Protein AF-A0A966TKX6-F1 (afdb_monomer_lite)

Radius of gyration: 30.78 Å; chains: 1; bounding box: 69×53×83 Å

Foldseek 3Di:
DDDPDPCVPVDPPPDDDDPPADDPVVVVVVCPPDDDDDQADADPVPDLFDDAPVVVVPPDDDDPDFKDKDKDWPDFPWDKWFFCFKWAKDAQDKTKGWTAQVQAPDQQQHGQDWFQWWWAWPQPRFIWGWHDFPDRPRSTTMTIIGTPGRRDISPHPPDSIPGRPIMIITPGNPDADPPRDDIDDRDIDMDMDMKGDADDDFDHDDDPVNQQDEDRHDYHAPDDDDDCCPDGPGHPVNVSRVSVSVSVRSVVVNCLQAQKDFDPDPVPDDPRGGITGHDVVVCVVPNDDDDDDQLPCAPVSVVVVVVVCVSRPHDPDDDDDDDPSVVVSVVCRVVVVVVPDDDDPPPPPDDPVPPPDPDDDDDD

Structure (mmCIF, N/CA/C/O backbone):
data_AF-A0A966TKX6-F1
#
_entry.id   AF-A0A966TKX6-F1
#
loop_
_atom_site.group_PDB
_atom_site.id
_atom_site.type_symbol
_atom_site.label_atom_id
_atom_site.label_alt_id
_atom_site.label_comp_id
_atom_site.label_asym_id
_atom_site.label_entity_id
_atom_site.label_seq_id
_atom_site.pdbx_PDB_ins_code
_atom_site.Cartn_x
_atom_site.Cartn_y
_atom_site.Cartn_z
_atom_site.occupancy
_atom_site.B_iso_or_equiv
_atom_site.auth_seq_id
_atom_site.auth_comp_id
_atom_site.auth_asym_id
_atom_site.auth_atom_id
_atom_site.pdbx_PDB_model_num
ATOM 1 N N . MET A 1 1 ? 8.192 -24.887 -3.258 1.00 37.16 1 MET A N 1
ATOM 2 C CA . MET A 1 1 ? 9.233 -23.943 -3.720 1.00 37.16 1 MET A CA 1
ATOM 3 C C . MET A 1 1 ? 9.097 -23.870 -5.230 1.00 37.16 1 MET A C 1
ATOM 5 O O . MET A 1 1 ? 9.350 -24.878 -5.877 1.00 37.16 1 MET A O 1
ATOM 9 N N . ALA A 1 2 ? 8.579 -22.770 -5.778 1.00 42.91 2 ALA A N 1
ATOM 10 C CA . ALA A 1 2 ? 8.487 -22.616 -7.227 1.00 42.91 2 ALA A CA 1
ATOM 11 C C . ALA A 1 2 ? 9.912 -22.582 -7.795 1.00 42.91 2 ALA A C 1
ATOM 13 O O . ALA A 1 2 ? 10.735 -21.780 -7.351 1.00 42.91 2 ALA A O 1
ATOM 14 N N . LEU A 1 3 ? 10.226 -23.495 -8.715 1.00 45.34 3 LEU A N 1
ATOM 15 C CA . LEU A 1 3 ? 11.457 -23.420 -9.493 1.00 45.34 3 LEU A CA 1
ATOM 16 C C . LEU A 1 3 ? 11.355 -22.142 -10.331 1.00 45.34 3 LEU A C 1
ATOM 18 O O . LEU A 1 3 ? 10.481 -22.042 -11.189 1.00 45.34 3 LEU A O 1
ATOM 22 N N . GLY A 1 4 ? 12.192 -21.147 -10.030 1.00 49.72 4 GLY A N 1
ATOM 23 C CA . GLY A 1 4 ? 12.285 -19.931 -10.834 1.00 49.72 4 GLY A CA 1
ATOM 24 C C . GLY A 1 4 ? 12.558 -20.263 -12.304 1.00 49.72 4 GLY A C 1
ATOM 25 O O . GLY A 1 4 ? 13.031 -21.357 -12.622 1.00 49.72 4 GLY A O 1
ATOM 26 N N . ILE A 1 5 ? 12.254 -19.323 -13.203 1.00 60.38 5 ILE A N 1
ATOM 27 C CA . ILE A 1 5 ? 12.472 -19.504 -14.645 1.00 60.38 5 ILE A CA 1
ATOM 28 C C . ILE A 1 5 ? 13.925 -19.968 -14.872 1.00 60.38 5 ILE A C 1
ATOM 30 O O . ILE A 1 5 ? 14.846 -19.279 -14.421 1.00 60.38 5 ILE A O 1
ATOM 34 N N . PRO A 1 6 ? 14.158 -21.112 -15.549 1.00 66.69 6 PRO A N 1
ATOM 35 C CA . PRO A 1 6 ? 15.503 -21.601 -15.820 1.00 66.69 6 PRO A CA 1
ATOM 36 C C . PRO A 1 6 ? 16.287 -20.558 -16.620 1.00 66.69 6 PRO A C 1
ATOM 38 O O . PRO A 1 6 ? 16.005 -20.310 -17.793 1.00 66.69 6 PRO A O 1
ATOM 41 N N . THR A 1 7 ? 17.284 -19.941 -15.989 1.00 68.50 7 THR A N 1
ATOM 42 C CA . THR A 1 7 ? 18.065 -18.850 -16.592 1.00 68.50 7 THR A CA 1
ATOM 43 C C . THR A 1 7 ? 18.888 -19.313 -17.792 1.00 68.50 7 THR A C 1
ATOM 45 O O . THR A 1 7 ? 19.198 -18.507 -18.661 1.00 68.50 7 THR A O 1
ATOM 48 N N . SER A 1 8 ? 19.163 -20.618 -17.904 1.00 71.94 8 SER A N 1
ATOM 49 C CA . SER A 1 8 ? 19.833 -21.235 -19.055 1.00 71.94 8 SER A CA 1
ATOM 50 C C . SER A 1 8 ? 19.070 -21.084 -20.375 1.00 71.94 8 SER A C 1
ATOM 52 O O . SER A 1 8 ? 19.674 -21.198 -21.437 1.00 71.94 8 SER A O 1
ATOM 54 N N . ASN A 1 9 ? 17.754 -20.845 -20.321 1.00 65.62 9 ASN A N 1
ATOM 55 C CA . ASN A 1 9 ? 16.908 -20.661 -21.504 1.00 65.62 9 ASN A CA 1
ATOM 56 C C . ASN A 1 9 ? 16.720 -19.180 -21.875 1.00 65.62 9 ASN A C 1
ATOM 58 O O . ASN A 1 9 ? 16.117 -18.878 -22.908 1.00 65.62 9 ASN A O 1
ATOM 62 N N . ILE A 1 10 ? 17.230 -18.256 -21.055 1.00 72.56 10 ILE A N 1
ATOM 63 C CA . ILE A 1 10 ? 17.223 -16.820 -21.335 1.00 72.56 10 ILE A CA 1
ATOM 64 C C . ILE A 1 10 ? 18.477 -16.519 -22.159 1.00 72.56 10 ILE A C 1
ATOM 66 O O . ILE A 1 10 ? 19.597 -16.621 -21.664 1.00 72.56 10 ILE A O 1
ATOM 70 N N . LEU A 1 11 ? 18.298 -16.176 -23.435 1.00 71.12 11 LEU A N 1
ATOM 71 C CA . LEU A 1 11 ? 19.414 -15.872 -24.331 1.00 71.12 11 LEU A CA 1
ATOM 72 C C . LEU A 1 11 ? 20.137 -14.599 -23.851 1.00 71.12 11 LEU A C 1
ATOM 74 O O . LEU A 1 11 ? 19.536 -13.527 -23.818 1.00 71.12 11 LEU A O 1
ATOM 78 N N . GLN A 1 12 ? 21.419 -14.708 -23.492 1.00 71.62 12 GLN A N 1
ATOM 79 C CA . GLN A 1 12 ? 22.252 -13.582 -23.055 1.00 71.62 12 GLN A CA 1
ATOM 80 C C . GLN A 1 12 ? 23.614 -13.589 -23.783 1.00 71.62 12 GLN A C 1
ATOM 82 O O . GLN A 1 12 ? 24.201 -14.664 -23.924 1.00 71.62 12 GLN A O 1
ATOM 87 N N . PRO A 1 13 ? 24.151 -12.427 -24.214 1.00 68.94 13 PRO A N 1
ATOM 88 C CA . PRO A 1 13 ? 23.534 -11.099 -24.169 1.00 68.94 13 PRO A CA 1
ATOM 89 C C . PRO A 1 13 ? 22.564 -10.867 -25.343 1.00 68.94 13 PRO A C 1
ATOM 91 O O . PRO A 1 13 ? 22.871 -11.196 -26.486 1.00 68.94 13 PRO A O 1
ATOM 94 N N . GLY A 1 14 ? 21.404 -10.258 -25.073 1.00 67.81 14 GLY A N 1
ATOM 95 C CA . GLY A 1 14 ? 20.486 -9.777 -26.119 1.00 67.81 14 GLY A CA 1
ATOM 96 C C . GLY A 1 14 ? 20.899 -8.425 -26.722 1.00 67.81 14 GLY A C 1
ATOM 97 O O . GLY A 1 14 ? 20.574 -8.126 -27.869 1.00 67.81 14 GLY A O 1
ATOM 98 N N . ASN A 1 15 ? 21.666 -7.623 -25.974 1.00 74.25 15 ASN A N 1
ATOM 99 C CA . ASN A 1 15 ? 22.150 -6.297 -26.362 1.00 74.25 15 ASN A CA 1
ATOM 100 C C . ASN A 1 15 ? 23.574 -6.081 -25.830 1.00 74.25 15 ASN A C 1
ATOM 102 O O . ASN A 1 15 ? 23.961 -6.674 -24.823 1.00 74.25 15 ASN A O 1
ATOM 106 N N . ILE A 1 16 ? 24.345 -5.213 -26.488 1.00 76.44 16 ILE A N 1
ATOM 107 C CA . ILE A 1 16 ? 25.706 -4.840 -26.076 1.00 76.44 16 ILE A CA 1
ATOM 108 C C . ILE A 1 16 ? 25.848 -3.316 -26.014 1.00 76.44 16 ILE A C 1
ATOM 110 O O . ILE A 1 16 ? 25.241 -2.607 -26.814 1.00 76.44 16 ILE A O 1
ATOM 114 N N . SER A 1 17 ? 26.664 -2.823 -25.079 1.00 77.75 17 SER A N 1
ATOM 115 C CA . SER A 1 17 ? 27.031 -1.405 -24.956 1.00 77.75 17 SER A CA 1
ATOM 116 C C . SER A 1 17 ? 28.466 -1.199 -25.443 1.00 77.75 17 SER A C 1
ATOM 118 O O . SER A 1 17 ? 29.359 -1.954 -25.057 1.00 77.75 17 SER A O 1
ATOM 120 N N . ILE A 1 18 ? 28.691 -0.205 -26.309 1.00 78.06 18 ILE A N 1
ATOM 121 C CA . ILE A 1 18 ? 30.004 0.086 -26.904 1.00 78.06 18 ILE A CA 1
ATOM 122 C C . ILE A 1 18 ? 30.327 1.568 -26.724 1.00 78.06 18 ILE A C 1
ATOM 124 O O . ILE A 1 18 ? 29.630 2.447 -27.234 1.00 78.06 18 ILE A O 1
ATOM 128 N N . ALA A 1 19 ? 31.423 1.844 -26.017 1.00 74.69 19 ALA A N 1
ATOM 129 C CA . ALA A 1 19 ? 31.937 3.196 -25.849 1.00 74.69 19 ALA A CA 1
ATOM 130 C C . ALA A 1 19 ? 32.380 3.778 -27.203 1.00 74.69 19 ALA A C 1
ATOM 132 O O . ALA A 1 19 ? 33.175 3.166 -27.914 1.00 74.69 19 ALA A O 1
ATOM 133 N N . GLY A 1 20 ? 31.872 4.964 -27.551 1.00 72.19 20 GLY A N 1
ATOM 134 C CA . GLY A 1 20 ? 32.154 5.622 -28.834 1.00 72.19 20 GLY A CA 1
ATOM 135 C C . GLY A 1 20 ? 31.220 5.229 -29.987 1.00 72.19 20 GLY A C 1
ATOM 136 O O . GLY A 1 20 ? 31.418 5.708 -31.100 1.00 72.19 20 GLY A O 1
ATOM 137 N N . GLY A 1 21 ? 30.189 4.417 -29.724 1.00 71.25 21 GLY A N 1
ATOM 138 C CA . GLY A 1 21 ? 29.187 4.024 -30.718 1.00 71.25 21 GLY A CA 1
ATOM 139 C C . GLY A 1 21 ? 29.585 2.801 -31.546 1.00 71.25 21 GLY A C 1
ATOM 140 O O . GLY A 1 21 ? 30.638 2.191 -31.355 1.00 71.25 21 GLY A O 1
ATOM 141 N N . VAL A 1 22 ? 28.708 2.403 -32.469 1.00 74.12 22 VAL A N 1
ATOM 142 C CA . VAL A 1 22 ? 28.928 1.207 -33.295 1.00 74.12 22 VAL A CA 1
ATOM 143 C C . VAL A 1 22 ? 30.065 1.425 -34.303 1.00 74.12 22 VAL A C 1
ATOM 145 O O . VAL A 1 22 ? 30.072 2.395 -35.067 1.00 74.12 22 VAL A O 1
ATOM 148 N N . THR A 1 23 ? 31.015 0.485 -34.340 1.00 75.75 23 THR A N 1
ATOM 149 C CA . THR A 1 23 ? 32.167 0.512 -35.252 1.00 75.75 23 THR A CA 1
ATOM 150 C C . THR A 1 23 ? 31.935 -0.351 -36.492 1.00 75.75 23 THR A C 1
ATOM 152 O O . THR A 1 23 ? 31.200 -1.340 -36.458 1.00 75.75 23 THR A O 1
ATOM 155 N N . ARG A 1 24 ? 32.632 -0.031 -37.592 1.00 67.00 24 ARG A N 1
ATOM 156 C CA . ARG A 1 24 ? 32.634 -0.852 -38.819 1.00 67.00 24 ARG A CA 1
ATOM 157 C C . ARG A 1 24 ? 33.013 -2.312 -38.549 1.00 67.00 24 ARG A C 1
ATOM 159 O O . ARG A 1 24 ? 32.455 -3.201 -39.177 1.00 67.00 24 ARG A O 1
ATOM 166 N N . GLN A 1 25 ? 33.953 -2.553 -37.632 1.00 72.06 25 GLN A N 1
ATOM 167 C CA . GLN A 1 25 ? 34.397 -3.902 -37.275 1.00 72.06 25 GLN A CA 1
ATOM 168 C C . GLN A 1 25 ? 33.226 -4.738 -36.756 1.00 72.06 25 GLN A C 1
ATOM 170 O O . GLN A 1 25 ? 33.048 -5.846 -37.226 1.00 72.06 25 GLN A O 1
ATOM 175 N N . LEU A 1 26 ? 32.375 -4.189 -35.883 1.00 72.44 26 LEU A N 1
ATOM 176 C CA . LEU A 1 26 ? 31.197 -4.899 -35.384 1.00 72.44 26 LEU A CA 1
ATOM 177 C C . LEU A 1 26 ? 30.167 -5.166 -36.489 1.00 72.44 26 LEU A C 1
ATOM 179 O O . LEU A 1 26 ? 29.648 -6.273 -36.587 1.00 72.44 26 LEU A O 1
ATOM 183 N N . VAL A 1 27 ? 29.863 -4.160 -37.318 1.00 65.69 27 VAL A N 1
ATOM 184 C CA . VAL A 1 27 ? 28.924 -4.320 -38.447 1.00 65.69 27 VAL A CA 1
ATOM 185 C C . VAL A 1 27 ? 29.429 -5.394 -39.409 1.00 65.69 27 VAL A C 1
ATOM 187 O O . VAL A 1 27 ? 28.646 -6.208 -39.895 1.00 65.69 27 VAL A O 1
ATOM 190 N N . SER A 1 28 ? 30.745 -5.421 -39.627 1.00 63.22 28 SER A N 1
ATOM 191 C CA . SER A 1 28 ? 31.420 -6.463 -40.382 1.00 63.22 28 SER A CA 1
ATOM 192 C C .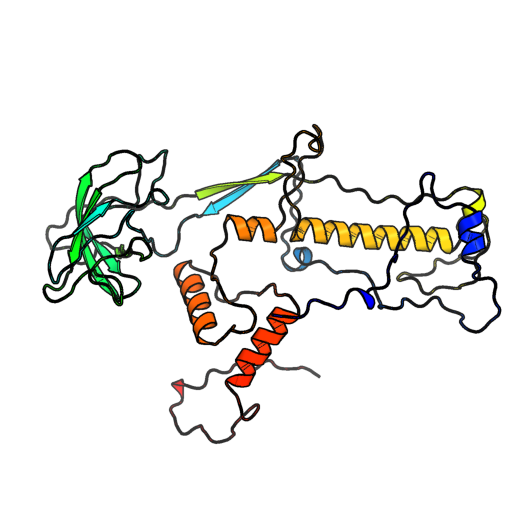 SER A 1 28 ? 31.342 -7.800 -39.656 1.00 63.22 28 SER A C 1
ATOM 194 O O . SER A 1 28 ? 30.826 -8.710 -40.258 1.00 63.22 28 SER A O 1
ATOM 196 N N . ASP A 1 29 ? 31.764 -7.955 -38.400 1.00 66.06 29 ASP A N 1
ATOM 197 C CA . ASP A 1 29 ? 31.808 -9.232 -37.656 1.00 66.06 29 ASP A CA 1
ATOM 198 C C . ASP A 1 29 ? 30.429 -9.880 -37.460 1.00 66.06 29 ASP A C 1
ATOM 200 O O . ASP A 1 29 ? 30.319 -11.104 -37.412 1.00 66.06 29 ASP A O 1
ATOM 204 N N . LEU A 1 30 ? 29.358 -9.081 -37.432 1.00 63.94 30 LEU A N 1
ATOM 205 C CA . LEU A 1 30 ? 27.977 -9.570 -37.500 1.00 63.94 30 LEU A CA 1
ATOM 206 C C . LEU A 1 30 ? 27.641 -10.244 -38.849 1.00 63.94 30 LEU A C 1
ATOM 208 O O . LEU A 1 30 ? 26.505 -10.689 -39.006 1.00 63.94 30 LEU A O 1
ATOM 212 N N . GLN A 1 31 ? 28.599 -10.293 -39.793 1.00 52.31 31 GLN A N 1
ATOM 213 C CA . GLN A 1 31 ? 28.577 -10.830 -41.162 1.00 52.31 31 GLN A CA 1
ATOM 214 C C . GLN A 1 31 ? 27.225 -11.424 -41.569 1.00 52.31 31 GLN A C 1
ATOM 216 O O . GLN A 1 31 ? 27.061 -12.630 -41.739 1.00 52.31 31 GLN A O 1
ATOM 221 N N . LEU A 1 32 ? 26.282 -10.527 -41.872 1.00 55.28 32 LEU A N 1
ATOM 222 C CA . LEU A 1 32 ? 25.054 -10.775 -42.639 1.00 55.28 32 LEU A CA 1
ATOM 223 C C . LEU A 1 32 ? 25.375 -11.026 -44.135 1.00 55.28 32 LEU A C 1
ATOM 225 O O . LEU A 1 32 ? 24.601 -10.675 -45.019 1.00 55.28 32 LEU A O 1
ATOM 229 N N . LEU A 1 33 ? 26.554 -11.593 -44.415 1.00 45.38 33 LEU A N 1
ATOM 230 C CA . LEU A 1 33 ? 27.218 -11.714 -45.718 1.00 45.38 33 LEU A CA 1
ATOM 231 C C . LEU A 1 33 ? 27.121 -13.137 -46.301 1.00 45.38 33 LEU A C 1
ATOM 233 O O . LEU A 1 33 ? 27.933 -13.520 -47.140 1.00 45.38 33 LEU A O 1
ATOM 237 N N . THR A 1 34 ? 26.136 -13.939 -45.877 1.00 45.88 34 THR A N 1
ATOM 238 C CA . THR A 1 34 ? 25.872 -15.269 -46.460 1.00 45.88 34 THR A CA 1
ATOM 239 C C . THR A 1 34 ? 24.631 -15.277 -47.364 1.00 45.88 34 THR A C 1
ATOM 241 O O . THR A 1 34 ? 23.706 -14.489 -47.156 1.00 45.88 34 THR A O 1
ATOM 244 N N . PRO A 1 35 ? 24.589 -16.128 -48.410 1.00 49.28 35 PRO A N 1
ATOM 245 C CA . PRO A 1 35 ? 23.660 -15.955 -49.522 1.00 49.28 35 PRO A CA 1
ATOM 246 C C . PRO A 1 35 ? 22.238 -16.474 -49.226 1.00 49.28 35 PRO A C 1
ATOM 248 O O . PRO A 1 35 ? 22.046 -17.633 -48.876 1.00 49.28 35 PRO A O 1
ATOM 251 N N . GLN A 1 36 ? 21.252 -15.608 -49.484 1.00 46.84 36 GLN A N 1
ATOM 252 C CA . GLN A 1 36 ? 19.990 -15.872 -50.207 1.00 46.84 36 GLN A CA 1
ATOM 253 C C . GLN A 1 36 ? 18.961 -16.914 -49.711 1.00 46.84 36 GLN A C 1
ATOM 255 O O . GLN A 1 36 ? 18.362 -17.584 -50.548 1.00 46.84 36 GLN A O 1
ATOM 260 N N . TYR A 1 37 ? 18.605 -16.992 -48.424 1.00 48.34 37 TYR A N 1
ATOM 261 C CA . TYR A 1 37 ? 17.380 -17.753 -48.072 1.00 48.34 37 TYR A CA 1
ATOM 262 C C . TYR A 1 37 ? 16.259 -16.970 -47.396 1.00 48.34 37 TYR A C 1
ATOM 264 O O . TYR A 1 37 ? 15.110 -17.393 -47.489 1.00 48.34 37 TYR A O 1
ATOM 272 N N . TYR A 1 38 ? 16.522 -15.791 -46.828 1.00 46.28 38 TYR A N 1
ATOM 273 C CA . TYR A 1 38 ? 15.471 -15.015 -46.167 1.00 46.28 38 TYR A CA 1
ATOM 274 C C . TYR A 1 38 ? 15.536 -13.544 -46.571 1.00 46.28 38 TYR A C 1
ATOM 276 O O . TYR A 1 38 ? 16.533 -12.868 -46.341 1.00 46.28 38 TYR A O 1
ATOM 284 N N . LYS A 1 39 ? 14.462 -13.062 -47.213 1.00 50.44 39 LYS A N 1
ATOM 285 C CA . LYS A 1 39 ? 14.330 -11.668 -47.676 1.00 50.44 39 LYS A CA 1
ATOM 286 C C . LYS A 1 39 ? 14.042 -10.675 -46.541 1.00 50.44 39 LYS A C 1
ATOM 288 O O . LYS A 1 39 ? 14.259 -9.484 -46.728 1.00 50.44 39 LYS A O 1
ATOM 293 N N . ASN A 1 40 ? 13.598 -11.161 -45.379 1.00 54.53 40 ASN A N 1
ATOM 294 C CA . ASN A 1 40 ? 13.102 -10.332 -44.281 1.00 54.53 40 ASN A CA 1
ATOM 295 C C . ASN A 1 40 ? 13.859 -10.637 -42.984 1.00 54.53 40 ASN A C 1
ATOM 297 O O . ASN A 1 40 ? 14.135 -11.800 -42.680 1.00 54.53 40 ASN A O 1
ATOM 301 N N . TYR A 1 41 ? 14.154 -9.596 -42.206 1.00 57.78 41 TYR A N 1
ATOM 302 C CA . TYR A 1 41 ? 14.589 -9.741 -40.817 1.00 57.78 41 TYR A CA 1
ATOM 303 C C . TYR A 1 41 ? 13.417 -10.268 -39.966 1.00 57.78 41 TYR A C 1
ATOM 305 O O . TYR A 1 41 ? 12.284 -9.831 -40.158 1.00 57.78 41 TYR A O 1
ATOM 313 N N . VAL A 1 42 ? 13.668 -11.221 -39.060 1.00 60.91 42 VAL A N 1
ATOM 314 C CA . VAL A 1 42 ? 12.635 -11.826 -38.198 1.00 60.91 42 VAL A CA 1
ATOM 315 C C . VAL A 1 42 ? 13.042 -11.680 -36.736 1.00 60.91 42 VAL A C 1
ATOM 317 O O . VAL A 1 42 ? 14.141 -12.074 -36.342 1.00 60.91 42 VAL A O 1
ATOM 320 N N . GLU A 1 43 ? 12.148 -11.122 -35.926 1.00 64.56 43 GLU A N 1
ATOM 321 C CA . GLU A 1 43 ? 12.310 -11.015 -34.477 1.00 64.56 43 GLU A CA 1
ATOM 322 C C . GLU A 1 43 ? 11.936 -12.348 -33.818 1.00 64.56 43 GLU A C 1
ATOM 324 O O . GLU A 1 43 ? 10.842 -12.871 -34.025 1.00 64.56 43 GLU A O 1
ATOM 329 N N . LYS A 1 44 ? 12.851 -12.923 -33.025 1.00 65.25 44 LYS A N 1
ATOM 330 C CA . LYS A 1 44 ? 12.671 -14.261 -32.429 1.00 65.25 44 LYS A CA 1
ATOM 331 C C . LYS A 1 44 ? 11.493 -14.330 -31.447 1.00 65.25 44 LYS A C 1
ATOM 333 O O . LYS A 1 44 ? 10.915 -15.400 -31.281 1.00 65.25 44 LYS A O 1
ATOM 338 N N . TYR A 1 45 ? 11.164 -13.212 -30.803 1.00 62.47 45 TYR A N 1
ATOM 339 C CA . TYR A 1 45 ? 10.160 -13.131 -29.740 1.00 62.47 45 TYR A CA 1
ATOM 340 C C . TYR A 1 45 ? 8.919 -12.307 -30.131 1.00 62.47 45 TYR A C 1
ATOM 342 O O . TYR A 1 45 ? 8.080 -12.042 -29.277 1.00 62.47 45 TYR A O 1
ATOM 350 N N . GLY A 1 46 ? 8.761 -11.954 -31.414 1.00 62.94 46 GLY A N 1
ATOM 351 C CA . GLY A 1 46 ? 7.685 -11.067 -31.872 1.00 62.94 46 GLY A CA 1
ATOM 352 C C . GLY A 1 46 ? 7.941 -9.596 -31.528 1.00 62.94 46 GLY A C 1
ATOM 353 O O . GLY A 1 46 ? 9.074 -9.226 -31.235 1.00 62.94 46 GLY A O 1
ATOM 354 N N . SER A 1 47 ? 6.886 -8.774 -31.590 1.00 61.22 47 SER A N 1
ATOM 355 C CA . SER A 1 47 ? 6.961 -7.341 -31.274 1.00 61.22 47 SER A CA 1
ATOM 356 C C . SER A 1 47 ? 7.418 -7.134 -29.833 1.00 61.22 47 SER A C 1
ATOM 358 O O . SER A 1 47 ? 6.771 -7.603 -28.902 1.00 61.22 47 SER A O 1
ATOM 360 N N . GLU A 1 48 ? 8.517 -6.405 -29.670 1.00 58.97 48 GLU A N 1
ATOM 361 C CA . GLU A 1 48 ? 9.115 -6.078 -28.371 1.00 58.97 48 GLU A CA 1
ATOM 362 C C . GLU A 1 48 ? 8.473 -4.838 -27.711 1.00 58.97 48 GLU A C 1
ATOM 364 O O . GLU A 1 48 ? 8.884 -4.472 -26.623 1.00 58.97 48 GLU A O 1
ATOM 369 N N . ASP A 1 49 ? 7.485 -4.186 -28.344 1.00 55.66 49 ASP A N 1
ATOM 370 C CA . ASP A 1 49 ? 6.817 -2.990 -27.791 1.00 55.66 49 ASP A CA 1
ATOM 371 C C . ASP A 1 49 ? 5.864 -3.372 -26.642 1.00 55.66 49 ASP A C 1
ATOM 373 O O . ASP A 1 49 ? 4.826 -4.008 -26.862 1.00 55.66 49 ASP A O 1
ATOM 377 N N . PHE A 1 50 ? 6.211 -2.985 -25.414 1.00 57.22 50 PHE A N 1
ATOM 378 C CA . PHE A 1 50 ? 5.359 -3.153 -24.242 1.00 57.22 50 PHE A CA 1
ATOM 379 C C . PHE A 1 50 ? 4.404 -1.950 -24.124 1.00 57.22 50 PHE A C 1
ATOM 381 O O . PHE A 1 50 ? 4.813 -0.819 -23.867 1.00 57.22 50 PHE A O 1
ATOM 388 N N . THR A 1 51 ? 3.105 -2.160 -24.377 1.00 51.53 51 THR A N 1
ATOM 389 C CA . THR A 1 51 ? 2.116 -1.063 -24.423 1.00 51.53 51 THR A CA 1
ATOM 390 C C . THR A 1 51 ? 1.525 -0.718 -23.046 1.00 51.53 51 THR A C 1
ATOM 392 O O . THR A 1 51 ? 1.466 -1.547 -22.144 1.00 51.53 51 THR A O 1
ATOM 395 N N . TRP A 1 52 ? 1.100 0.542 -22.904 1.00 58.88 52 TRP A N 1
ATOM 396 C CA . TRP A 1 52 ? 1.190 1.353 -21.687 1.00 58.88 52 TRP A CA 1
ATOM 397 C C . TRP A 1 52 ? 0.013 1.185 -20.714 1.00 58.88 52 TRP A C 1
ATOM 399 O O . TRP A 1 52 ? -1.123 1.559 -21.023 1.00 58.88 52 TRP A O 1
ATOM 409 N N . TRP A 1 53 ? 0.297 0.736 -19.488 1.00 51.72 53 TRP A N 1
ATOM 410 C CA . TRP A 1 53 ? -0.688 0.657 -18.402 1.00 51.72 53 TRP A CA 1
ATOM 411 C C . TRP A 1 53 ? -1.285 2.033 -18.066 1.00 51.72 53 TRP A C 1
ATOM 413 O O . TRP A 1 53 ? -2.498 2.169 -17.909 1.00 51.72 53 TRP A O 1
ATOM 423 N N . LEU A 1 54 ? -0.460 3.087 -18.060 1.00 50.12 54 LEU A N 1
ATOM 424 C CA . LEU A 1 54 ? -0.912 4.449 -17.749 1.00 50.12 54 LEU A CA 1
ATOM 425 C C . LEU A 1 54 ? -1.863 5.044 -18.803 1.00 50.12 54 LEU A C 1
ATOM 427 O O . LEU A 1 54 ? -2.731 5.846 -18.456 1.00 50.12 54 LEU A O 1
ATOM 431 N N . ALA A 1 55 ? -1.747 4.635 -20.073 1.00 52.38 55 ALA A N 1
ATOM 432 C CA . ALA A 1 55 ? -2.652 5.090 -21.132 1.00 52.38 55 ALA A CA 1
ATOM 433 C C . ALA A 1 55 ? -4.083 4.552 -20.945 1.00 52.38 55 ALA A C 1
ATOM 435 O O . ALA A 1 55 ? -5.037 5.157 -21.429 1.00 52.38 55 ALA A O 1
ATOM 436 N N . THR A 1 56 ? -4.240 3.452 -20.201 1.00 53.00 56 THR A N 1
ATOM 437 C CA . THR A 1 56 ? -5.542 2.831 -19.910 1.00 53.00 56 THR A CA 1
ATOM 438 C C . THR A 1 56 ? -6.372 3.663 -18.925 1.00 53.00 56 THR A C 1
ATOM 440 O O . THR A 1 56 ? -7.598 3.590 -18.944 1.00 53.00 56 THR A O 1
ATOM 443 N N . TYR A 1 57 ? -5.728 4.499 -18.102 1.00 53.50 57 TYR A N 1
ATOM 444 C CA . TYR A 1 57 ? -6.381 5.227 -17.006 1.00 53.50 57 TYR A CA 1
ATOM 445 C C . TYR A 1 57 ? -6.501 6.740 -17.216 1.00 53.50 57 TYR A C 1
ATOM 447 O O . TYR A 1 57 ? -6.907 7.440 -16.293 1.00 53.50 57 TYR A O 1
ATOM 455 N N . ALA A 1 58 ? -6.173 7.256 -18.408 1.00 43.72 58 ALA A N 1
ATOM 456 C CA . ALA A 1 58 ? -6.339 8.671 -18.781 1.00 43.72 58 ALA A CA 1
ATOM 457 C C . ALA A 1 58 ? -5.745 9.700 -17.783 1.00 43.72 58 ALA A C 1
ATOM 459 O O . ALA A 1 58 ? -6.114 10.868 -17.809 1.00 43.72 58 ALA A O 1
ATOM 460 N N . GLY A 1 59 ? -4.808 9.287 -16.922 1.00 52.22 59 GLY A N 1
ATOM 461 C CA . GLY A 1 59 ? -4.233 10.099 -15.841 1.00 52.22 59 GLY A CA 1
ATOM 462 C C . GLY A 1 59 ? -2.913 10.778 -16.203 1.00 52.22 59 GLY A C 1
ATOM 463 O O . GLY A 1 59 ? -2.055 10.952 -15.341 1.00 52.22 59 GLY A O 1
ATOM 464 N N . MET A 1 60 ? -2.697 11.095 -17.481 1.00 60.56 60 MET A N 1
ATOM 465 C CA . MET A 1 60 ? -1.482 11.775 -17.931 1.00 60.56 60 MET A CA 1
ATOM 466 C C . MET A 1 60 ? -1.691 13.287 -17.883 1.00 60.56 60 MET A C 1
ATOM 468 O O . MET A 1 60 ? -2.026 13.906 -18.889 1.00 60.56 60 MET A O 1
ATOM 472 N N . GLU A 1 61 ? -1.491 13.874 -16.707 1.00 64.94 61 GLU A N 1
ATOM 473 C CA . GLU A 1 61 ? -1.497 15.328 -16.538 1.00 64.94 61 GLU A CA 1
ATOM 474 C C . GLU A 1 61 ? -0.076 15.893 -16.645 1.00 64.94 61 GLU A C 1
ATOM 476 O O . GLU A 1 61 ? 0.890 15.332 -16.119 1.00 64.94 61 GLU A O 1
ATOM 481 N N . GLU A 1 62 ? 0.067 17.023 -17.338 1.00 67.31 62 GLU A N 1
ATOM 482 C CA . GLU A 1 62 ? 1.360 17.689 -17.489 1.00 67.31 62 GLU A CA 1
ATOM 483 C C . GLU A 1 62 ? 1.732 18.425 -16.195 1.00 67.31 62 GLU A C 1
ATOM 485 O O . GLU A 1 62 ? 1.132 19.440 -15.830 1.00 67.31 62 GLU A O 1
ATOM 490 N N . VAL A 1 63 ? 2.786 17.962 -15.522 1.00 66.12 63 VAL A N 1
ATOM 491 C CA . VAL A 1 63 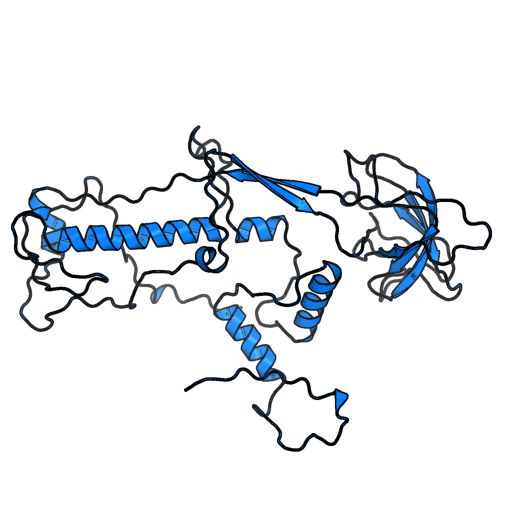? 3.388 18.686 -14.399 1.00 66.12 63 VAL A CA 1
ATOM 492 C C . VAL A 1 63 ? 4.567 19.514 -14.908 1.00 66.12 63 VAL A C 1
ATOM 494 O O . VAL A 1 63 ? 5.557 18.985 -15.404 1.00 66.12 63 VAL A O 1
ATOM 497 N N . LYS A 1 64 ? 4.490 20.837 -14.734 1.00 71.62 64 LYS A N 1
ATOM 498 C CA . LYS A 1 64 ? 5.535 21.789 -15.168 1.00 71.62 64 LYS A CA 1
ATOM 499 C C . LYS A 1 64 ? 6.668 21.996 -14.158 1.00 71.62 64 LYS A C 1
ATOM 501 O O . LYS A 1 64 ? 7.553 22.815 -14.389 1.00 71.62 64 LYS A O 1
ATOM 506 N N . ASN A 1 65 ? 6.614 21.313 -13.019 1.00 70.50 65 ASN A N 1
ATOM 507 C CA . ASN A 1 65 ? 7.549 21.458 -11.909 1.00 70.50 65 ASN A CA 1
ATOM 508 C C . ASN A 1 65 ? 8.194 20.108 -11.570 1.00 70.50 65 ASN A C 1
ATOM 510 O O . ASN A 1 65 ? 7.630 19.059 -11.872 1.00 70.50 65 ASN A O 1
ATOM 514 N N . ARG A 1 66 ? 9.370 20.138 -10.931 1.00 72.31 66 ARG A N 1
ATOM 515 C CA . ARG A 1 66 ? 10.123 18.924 -10.576 1.00 72.31 66 ARG A CA 1
ATOM 516 C C . ARG A 1 66 ? 9.403 18.057 -9.544 1.00 72.31 66 ARG A C 1
ATOM 518 O O . ARG A 1 66 ? 9.486 16.832 -9.597 1.00 72.31 66 ARG A O 1
ATOM 525 N N . ASP A 1 67 ? 8.688 18.711 -8.639 1.00 77.75 67 ASP A N 1
ATOM 526 C CA . ASP A 1 67 ? 7.960 18.065 -7.561 1.00 77.75 67 ASP A CA 1
ATOM 527 C C . ASP A 1 67 ? 6.465 18.261 -7.815 1.00 77.75 67 ASP A C 1
ATOM 529 O O . ASP A 1 67 ? 6.016 19.371 -8.132 1.00 77.75 67 ASP A O 1
ATOM 533 N N . TYR A 1 68 ? 5.692 17.193 -7.646 1.00 78.38 68 TYR A N 1
ATOM 534 C CA . TYR A 1 68 ? 4.238 17.247 -7.663 1.00 78.38 68 TYR A CA 1
ATOM 535 C C . TYR A 1 68 ? 3.670 16.673 -6.376 1.00 78.38 68 TYR A C 1
ATOM 537 O O . TYR A 1 68 ? 4.322 15.922 -5.647 1.00 78.38 68 TYR A O 1
ATOM 545 N N . PHE A 1 69 ? 2.446 17.083 -6.073 1.00 83.06 69 PHE A N 1
ATOM 546 C CA . PHE A 1 69 ? 1.738 16.642 -4.891 1.00 83.06 69 PHE A CA 1
ATOM 547 C C . PHE A 1 69 ? 0.281 16.389 -5.223 1.00 83.06 69 PHE A C 1
ATOM 549 O O . PHE A 1 69 ? -0.292 17.028 -6.105 1.00 83.06 69 PHE A O 1
ATOM 556 N N . TRP A 1 70 ? -0.310 15.480 -4.470 1.00 79.38 70 TRP A N 1
ATOM 557 C CA . TRP A 1 70 ? -1.735 15.224 -4.490 1.00 79.38 70 TRP A CA 1
ATOM 558 C C . TRP A 1 70 ? -2.213 15.022 -3.057 1.00 79.38 70 TRP A C 1
ATOM 560 O O . TRP A 1 70 ? -1.414 14.805 -2.140 1.00 79.38 70 TRP A O 1
ATOM 570 N N . PHE A 1 71 ? -3.514 15.181 -2.865 1.00 78.50 71 PHE A N 1
ATOM 571 C CA . PHE A 1 71 ? -4.158 14.918 -1.591 1.00 78.50 71 PHE A CA 1
ATOM 572 C C . PHE A 1 71 ? -4.999 13.666 -1.735 1.00 78.50 71 PHE A C 1
ATOM 574 O O . PHE A 1 71 ? -5.760 13.542 -2.694 1.00 78.50 71 PHE A O 1
ATOM 581 N N . GLU A 1 72 ? -4.868 12.767 -0.774 1.00 75.44 72 GLU A N 1
ATOM 582 C CA . GLU A 1 72 ? -5.772 11.636 -0.627 1.00 75.44 72 GLU A CA 1
ATOM 583 C C . GLU A 1 72 ? -6.487 11.754 0.709 1.00 75.44 72 GLU A C 1
ATOM 585 O O . GLU A 1 72 ? -5.921 12.194 1.715 1.00 75.44 72 GLU A O 1
ATOM 590 N N . ASN A 1 73 ? -7.754 11.362 0.718 1.00 72.50 73 ASN A N 1
ATOM 591 C CA . ASN A 1 73 ? -8.512 11.267 1.951 1.00 72.50 73 ASN A CA 1
ATOM 592 C C . ASN A 1 73 ? -8.024 10.024 2.714 1.00 72.50 73 ASN A C 1
ATOM 594 O O . ASN A 1 73 ? -8.137 8.910 2.207 1.00 72.50 73 ASN A O 1
ATOM 598 N N . ARG A 1 74 ? -7.512 10.189 3.941 1.00 67.38 74 ARG A N 1
ATOM 599 C CA . ARG A 1 74 ? -7.138 9.052 4.814 1.00 67.38 74 ARG A CA 1
ATOM 600 C C . ARG A 1 74 ? -8.341 8.337 5.421 1.00 67.38 74 ARG A C 1
ATOM 602 O O . ARG A 1 74 ? -8.198 7.322 6.103 1.00 67.38 74 ARG A O 1
ATOM 609 N N . GLY A 1 75 ? -9.520 8.926 5.286 1.00 58.81 75 GLY A N 1
ATOM 610 C CA . GLY A 1 75 ? -10.752 8.470 5.893 1.00 58.81 75 GLY A CA 1
ATOM 611 C C . GLY A 1 75 ? -11.205 7.147 5.299 1.00 58.81 75 GLY A C 1
ATOM 612 O O . GLY A 1 75 ? -11.853 7.117 4.258 1.00 58.81 75 GLY A O 1
ATOM 613 N N . LYS A 1 76 ? -10.941 6.055 6.022 1.00 62.53 76 LYS A N 1
ATOM 614 C CA . LYS A 1 76 ? -11.678 4.800 5.847 1.00 62.53 76 LYS A CA 1
ATOM 615 C C . LYS A 1 76 ? -13.171 5.072 6.044 1.00 62.53 76 LYS A C 1
ATOM 617 O O . LYS A 1 76 ? -13.541 5.863 6.918 1.00 62.53 76 LYS A O 1
ATOM 622 N N . LEU A 1 77 ? -14.024 4.390 5.275 1.00 65.31 77 LEU A N 1
ATOM 623 C CA . LEU A 1 77 ? -15.484 4.497 5.401 1.00 65.31 77 LEU A CA 1
ATOM 624 C C . LEU A 1 77 ? -15.938 4.241 6.848 1.00 65.31 77 LEU A C 1
ATOM 626 O O . LEU A 1 77 ? -16.848 4.899 7.350 1.00 65.31 77 LEU A O 1
ATOM 630 N N . ILE A 1 78 ? -15.255 3.317 7.531 1.00 72.94 78 ILE A N 1
ATOM 631 C CA . ILE A 1 78 ? -15.465 2.988 8.937 1.00 72.94 78 ILE A CA 1
ATOM 632 C C . ILE A 1 78 ? -14.126 3.092 9.673 1.00 72.94 78 ILE A C 1
ATOM 634 O O . ILE A 1 78 ? -13.132 2.478 9.287 1.00 72.94 78 ILE A O 1
ATOM 638 N N . THR A 1 79 ? -14.088 3.881 10.748 1.00 83.88 79 THR A N 1
ATOM 639 C CA . THR A 1 79 ? -12.877 4.029 11.568 1.00 83.88 79 THR A CA 1
ATOM 640 C C . THR A 1 79 ? -12.649 2.780 12.416 1.00 83.88 79 THR A C 1
ATOM 642 O O . THR A 1 79 ? -13.589 2.214 12.970 1.00 83.88 79 THR A O 1
ATOM 645 N N . GLY A 1 80 ? -11.394 2.359 12.549 1.00 86.19 80 GLY A N 1
ATOM 646 C CA . GLY A 1 80 ? -10.991 1.288 13.453 1.00 86.19 80 GLY A CA 1
ATOM 647 C C . GLY A 1 80 ? -9.762 1.688 14.258 1.00 86.19 80 GLY A C 1
ATOM 648 O O . GLY A 1 80 ? -8.959 2.499 13.800 1.00 86.19 80 GLY A O 1
ATOM 649 N N . ILE A 1 81 ? -9.624 1.129 15.459 1.00 89.81 81 ILE A N 1
ATOM 650 C CA . ILE A 1 81 ? -8.470 1.348 16.339 1.00 89.81 81 ILE A CA 1
ATOM 651 C C . ILE A 1 81 ? -7.945 0.028 16.895 1.00 89.81 81 ILE A C 1
ATOM 653 O O . ILE A 1 81 ? -8.696 -0.934 17.042 1.00 89.81 81 ILE A O 1
ATOM 657 N N . GLN A 1 82 ? -6.673 0.002 17.283 1.00 92.44 82 GLN A N 1
ATOM 658 C CA . GLN A 1 82 ? -6.061 -1.140 17.967 1.00 92.44 82 GLN A CA 1
ATOM 659 C C . GLN A 1 82 ? -5.473 -0.729 19.315 1.00 92.44 82 GLN A C 1
ATOM 661 O O . GLN A 1 82 ? -5.192 0.451 19.567 1.00 92.44 82 GLN A O 1
ATOM 666 N N . SER A 1 83 ? -5.269 -1.716 20.185 1.00 92.44 83 SER A N 1
ATOM 667 C CA . SER A 1 83 ? -4.579 -1.516 21.454 1.00 92.44 83 SER A CA 1
ATOM 668 C C . SER A 1 83 ? -3.066 -1.673 21.296 1.00 92.44 83 SER A C 1
ATOM 670 O O . SER A 1 83 ? -2.579 -2.468 20.502 1.00 92.44 83 SER A O 1
ATOM 672 N N . ALA A 1 84 ? -2.297 -0.930 22.089 1.00 93.38 84 ALA A N 1
ATOM 673 C CA . ALA A 1 84 ? -0.837 -1.008 22.104 1.00 93.38 84 ALA A CA 1
ATOM 674 C C . ALA A 1 84 ? -0.308 -2.329 22.698 1.00 93.38 84 ALA A C 1
ATOM 676 O O . ALA A 1 84 ? 0.849 -2.685 22.488 1.00 93.38 84 ALA A O 1
ATOM 677 N N . ALA A 1 85 ? -1.131 -3.033 23.479 1.00 94.00 85 ALA A N 1
ATOM 678 C CA . ALA A 1 85 ? -0.779 -4.279 24.146 1.00 94.00 85 ALA A CA 1
ATOM 679 C C . ALA A 1 85 ? -2.014 -5.168 24.344 1.00 94.00 85 ALA A C 1
ATOM 681 O O . ALA A 1 85 ? -3.154 -4.699 24.268 1.00 94.00 85 ALA A O 1
ATOM 682 N N . ASN A 1 86 ? -1.768 -6.447 24.631 1.00 95.00 86 ASN A N 1
ATOM 683 C CA . ASN A 1 86 ? -2.818 -7.398 24.979 1.00 95.00 86 ASN A CA 1
ATOM 684 C C . ASN A 1 86 ? -3.404 -7.052 26.352 1.00 95.00 86 ASN A C 1
ATOM 686 O O . ASN A 1 86 ? -2.656 -6.816 27.303 1.00 95.00 86 ASN A O 1
ATOM 690 N N . VAL A 1 87 ? -4.729 -7.083 26.476 1.00 94.94 87 VAL A N 1
ATOM 691 C CA . VAL A 1 87 ? -5.431 -6.771 27.728 1.00 94.94 87 VAL A CA 1
ATOM 692 C C . VAL A 1 87 ? -6.399 -7.892 28.067 1.00 94.94 87 VAL A C 1
ATOM 694 O O . VAL A 1 87 ? -7.224 -8.273 27.241 1.00 94.94 87 VAL A O 1
ATOM 697 N N . ALA A 1 88 ? -6.293 -8.430 29.282 1.00 95.06 88 ALA A N 1
ATOM 698 C CA . ALA A 1 88 ? -7.186 -9.479 29.761 1.00 95.06 88 ALA A CA 1
ATOM 699 C C . ALA A 1 88 ? -8.645 -9.006 29.729 1.00 95.06 88 ALA A C 1
ATOM 701 O O . ALA A 1 88 ? -8.954 -7.902 30.180 1.00 95.06 88 ALA A O 1
ATOM 702 N N . ALA A 1 89 ? -9.533 -9.851 29.208 1.00 94.00 89 ALA A N 1
ATOM 703 C CA . ALA A 1 89 ? -10.941 -9.532 29.040 1.00 94.00 89 ALA A CA 1
ATOM 704 C C . ALA A 1 89 ? -11.806 -10.675 29.580 1.00 94.00 89 ALA A C 1
ATOM 706 O O . ALA A 1 89 ? -11.660 -11.836 29.199 1.00 94.00 89 ALA A O 1
ATOM 707 N N . SER A 1 90 ? -12.734 -10.342 30.470 1.00 93.81 90 SER A N 1
ATOM 708 C CA . SER A 1 90 ? -13.707 -11.277 31.030 1.00 93.81 90 SER A CA 1
ATOM 709 C C . SER A 1 90 ? -15.131 -10.800 30.757 1.00 93.81 90 SER A C 1
ATOM 711 O O . SER A 1 90 ? -15.363 -9.630 30.445 1.00 93.81 90 SER A O 1
ATOM 713 N N . ALA A 1 91 ? -16.088 -11.726 30.845 1.00 93.50 91 ALA A N 1
ATOM 714 C CA . ALA A 1 91 ? -17.487 -11.442 30.551 1.00 93.50 91 ALA A CA 1
ATOM 715 C C . ALA A 1 91 ? -18.021 -10.274 31.401 1.00 93.50 91 ALA A C 1
ATOM 717 O O . ALA A 1 91 ? -17.858 -10.262 32.623 1.00 93.50 91 ALA A O 1
ATOM 718 N N . GLY A 1 92 ? -18.612 -9.276 30.741 1.00 91.75 92 GLY A N 1
ATOM 719 C CA . GLY A 1 92 ? -19.208 -8.094 31.370 1.00 91.75 92 GLY A CA 1
ATOM 720 C C . GLY A 1 92 ? -18.227 -7.112 32.025 1.00 91.75 92 GLY A C 1
ATOM 721 O O . GLY A 1 92 ? -18.659 -6.085 32.554 1.00 91.75 92 GLY A O 1
ATOM 722 N N . ALA A 1 93 ? -16.919 -7.384 32.006 1.00 94.25 93 ALA A N 1
ATOM 723 C CA . ALA A 1 93 ? -15.929 -6.547 32.672 1.00 94.25 93 ALA A CA 1
ATOM 724 C C . ALA A 1 93 ? -15.550 -5.312 31.841 1.00 94.25 93 ALA A C 1
ATOM 726 O O . ALA A 1 93 ? -15.471 -5.356 30.615 1.00 94.25 93 ALA A O 1
ATOM 727 N N . THR A 1 94 ? -15.263 -4.201 32.525 1.00 95.50 94 THR A N 1
ATOM 728 C CA . THR A 1 94 ? -14.603 -3.051 31.894 1.00 95.50 94 THR A CA 1
ATOM 729 C C . THR A 1 94 ? -13.123 -3.352 31.720 1.00 95.50 94 THR A C 1
ATOM 731 O O . THR A 1 94 ? -12.449 -3.706 32.686 1.00 95.50 94 THR A O 1
ATOM 734 N N . ILE A 1 95 ? -12.616 -3.141 30.511 1.00 94.88 95 ILE A N 1
ATOM 735 C CA . ILE A 1 95 ? -11.191 -3.209 30.192 1.00 94.88 95 ILE A CA 1
ATOM 736 C C . ILE A 1 95 ? -10.633 -1.801 29.983 1.00 94.88 95 ILE A C 1
ATOM 738 O O . ILE A 1 95 ? -11.334 -0.919 29.482 1.00 94.88 95 ILE A O 1
ATOM 742 N N . THR A 1 96 ? -9.369 -1.597 30.352 1.00 95.50 96 THR A N 1
ATOM 743 C CA . THR A 1 96 ? -8.623 -0.366 30.064 1.00 95.50 96 THR A CA 1
ATOM 744 C C . THR A 1 96 ? -7.628 -0.653 28.956 1.00 95.50 96 THR A C 1
ATOM 746 O O . THR A 1 96 ? -6.779 -1.531 29.095 1.00 95.50 96 THR A O 1
ATOM 749 N N . LEU A 1 97 ? -7.731 0.090 27.863 1.00 94.38 97 LEU A N 1
ATOM 750 C CA . LEU A 1 97 ? -6.897 -0.056 26.680 1.00 94.38 97 LEU A CA 1
ATOM 751 C C . LEU A 1 97 ? -6.023 1.186 26.519 1.00 94.38 97 LEU A C 1
ATOM 753 O O . LEU A 1 97 ? -6.470 2.311 26.751 1.00 94.38 97 LEU A O 1
ATOM 757 N N . THR A 1 98 ? -4.787 0.976 26.080 1.00 95.44 98 THR A N 1
ATOM 758 C CA . THR A 1 98 ? -3.919 2.045 25.576 1.00 95.44 98 THR A CA 1
ATOM 759 C C . THR A 1 98 ? -3.991 2.024 24.058 1.00 95.44 98 THR A C 1
ATOM 761 O O . THR A 1 98 ? -3.811 0.961 23.467 1.00 95.44 98 THR A O 1
ATOM 764 N N . LEU A 1 99 ? -4.257 3.163 23.424 1.00 94.00 99 LEU A N 1
ATOM 765 C CA . LEU A 1 99 ? -4.319 3.288 21.970 1.00 94.00 99 LEU A CA 1
ATOM 766 C C . LEU A 1 99 ? -2.941 3.016 21.349 1.00 94.00 99 LEU A C 1
ATOM 768 O O . LEU A 1 99 ? -1.929 3.519 21.838 1.00 94.00 99 LEU A O 1
ATOM 772 N N . ALA A 1 100 ? -2.888 2.230 20.274 1.00 92.50 100 ALA A N 1
ATOM 773 C CA . ALA A 1 100 ? -1.642 1.990 19.550 1.00 92.50 100 ALA A CA 1
ATOM 774 C C . ALA A 1 100 ? -1.100 3.277 18.891 1.00 92.50 100 ALA A C 1
ATOM 776 O O . ALA A 1 100 ? -1.854 4.162 18.480 1.00 92.50 100 ALA A O 1
ATOM 777 N N . ALA A 1 101 ? 0.229 3.382 18.777 1.00 86.19 101 ALA A N 1
ATOM 778 C CA . ALA A 1 101 ? 0.908 4.608 18.347 1.00 86.19 101 ALA A CA 1
ATOM 779 C C . ALA A 1 101 ? 0.437 5.114 16.969 1.00 86.19 101 ALA A C 1
ATOM 781 O O . ALA A 1 101 ? 0.207 6.310 16.817 1.00 86.19 101 ALA A O 1
ATOM 782 N N . GLY A 1 102 ? 0.200 4.205 16.014 1.00 83.56 102 GLY A N 1
ATOM 783 C CA . GLY A 1 102 ? -0.232 4.535 14.648 1.00 83.56 102 GLY A CA 1
ATOM 784 C C . GLY A 1 102 ? -1.617 5.185 14.525 1.00 83.56 102 GLY A C 1
ATOM 785 O O . GLY A 1 102 ? -1.951 5.682 13.459 1.00 83.56 102 GLY A O 1
ATOM 786 N N . TYR A 1 103 ? -2.409 5.223 15.602 1.00 85.88 103 TYR A N 1
ATOM 787 C CA . TYR A 1 103 ? -3.755 5.813 15.608 1.00 85.88 103 TYR A CA 1
ATOM 788 C C . TYR A 1 103 ? -3.804 7.205 16.251 1.00 85.88 103 TYR A C 1
ATOM 790 O O . TYR A 1 103 ? -4.888 7.725 16.521 1.00 85.88 103 TYR A O 1
ATOM 798 N N . HIS A 1 104 ? -2.645 7.813 16.519 1.00 88.94 104 HIS A N 1
ATOM 799 C CA . HIS A 1 104 ? -2.570 9.198 16.968 1.00 88.94 104 HIS A CA 1
ATOM 800 C C . HIS A 1 104 ? -2.195 10.135 15.818 1.00 88.94 104 HIS A C 1
ATOM 802 O O . HIS A 1 104 ? -1.457 9.775 14.906 1.00 88.94 104 HIS A O 1
ATOM 808 N N . TYR A 1 105 ? -2.651 11.379 15.910 1.00 85.50 105 TYR A N 1
ATOM 809 C CA . TYR A 1 105 ? -2.315 12.459 14.991 1.00 85.50 105 TYR A CA 1
ATOM 810 C C . TYR A 1 105 ? -1.631 13.621 15.729 1.00 85.50 105 TYR A C 1
ATOM 812 O O . TYR A 1 105 ? -1.654 13.692 16.963 1.00 85.50 105 TYR A O 1
ATOM 820 N N . ASN A 1 106 ? -0.992 14.518 14.968 1.00 85.81 106 ASN A N 1
ATOM 821 C CA . ASN A 1 106 ? -0.321 15.723 15.467 1.00 85.81 106 ASN A CA 1
ATOM 822 C C . ASN A 1 106 ? 0.629 15.435 16.649 1.00 85.81 106 ASN A C 1
ATOM 824 O O . ASN A 1 106 ? 0.404 15.870 17.785 1.00 85.81 106 ASN A O 1
ATOM 828 N N . SER A 1 107 ? 1.665 14.631 16.386 1.00 84.94 107 SER A N 1
ATOM 829 C CA . SER A 1 107 ? 2.689 14.235 17.370 1.00 84.94 107 SER A CA 1
ATOM 830 C C . SER A 1 107 ? 2.131 13.553 18.626 1.00 84.94 107 SER A C 1
ATOM 832 O O . SER A 1 107 ? 2.685 13.689 19.718 1.00 84.94 107 SER A O 1
ATOM 834 N N . GLY A 1 108 ? 1.021 12.826 18.487 1.00 84.81 108 GLY A N 1
ATOM 835 C CA . GLY A 1 108 ? 0.447 12.042 19.574 1.00 84.81 108 GLY A CA 1
ATOM 836 C C . GLY A 1 108 ? -0.646 12.742 20.375 1.00 84.81 108 GLY A C 1
ATOM 837 O O . GLY A 1 108 ? -1.155 12.141 21.314 1.00 84.81 108 GLY A O 1
ATOM 838 N N . THR A 1 109 ? -0.976 13.999 20.061 1.00 87.88 109 THR A N 1
ATOM 839 C CA . THR A 1 109 ? -1.871 14.840 20.882 1.00 87.88 109 THR A CA 1
ATOM 840 C C . THR A 1 109 ? -3.350 14.714 20.524 1.00 87.88 109 THR A C 1
ATOM 842 O O . THR A 1 109 ? -4.204 15.170 21.283 1.00 87.88 109 THR A O 1
ATOM 845 N N . GLN A 1 110 ? -3.663 14.104 19.381 1.00 88.44 110 GLN A N 1
ATOM 846 C CA . GLN A 1 110 ? -5.024 13.931 18.876 1.00 88.44 110 GLN A CA 1
ATOM 847 C C . GLN A 1 110 ? -5.279 12.458 18.551 1.00 88.44 110 GLN A C 1
ATOM 849 O O . GLN A 1 110 ? -4.372 11.756 18.107 1.00 88.44 110 GLN A O 1
ATOM 854 N N . ALA A 1 111 ? -6.507 11.991 18.769 1.00 88.81 111 ALA A N 1
ATOM 855 C CA . ALA A 1 111 ? -6.915 10.608 18.538 1.00 88.81 111 ALA A CA 1
ATOM 856 C C . ALA A 1 111 ? -8.393 10.553 18.115 1.00 88.81 111 ALA A C 1
ATOM 858 O O . ALA A 1 111 ? -9.162 11.429 18.517 1.00 88.81 111 ALA A O 1
ATOM 859 N N . PRO A 1 112 ? -8.827 9.518 17.374 1.00 87.56 112 PRO A N 1
ATOM 860 C CA . PRO A 1 112 ? -10.220 9.363 16.949 1.00 87.56 112 PRO A CA 1
ATOM 861 C C . PRO A 1 112 ? -11.163 8.910 18.083 1.00 87.56 112 PRO A C 1
ATOM 863 O O . PRO A 1 112 ? -12.298 8.538 17.821 1.00 87.56 112 PRO A O 1
ATOM 866 N N . LEU A 1 113 ? -10.722 8.899 19.345 1.00 89.38 113 LEU A N 1
ATOM 867 C CA . LEU A 1 113 ? -11.503 8.399 20.478 1.00 89.38 113 LEU A CA 1
ATOM 868 C C . LEU A 1 113 ? -12.592 9.394 20.892 1.00 89.38 113 LEU A C 1
ATOM 870 O O . LEU A 1 113 ? -12.304 10.568 21.110 1.00 89.38 113 LEU A O 1
ATOM 874 N N . ARG A 1 114 ? -13.814 8.899 21.114 1.00 88.25 114 ARG A N 1
ATOM 875 C CA . ARG A 1 114 ? -14.905 9.673 21.719 1.00 88.25 114 ARG A CA 1
ATOM 876 C C . ARG A 1 114 ? -15.663 8.840 22.762 1.00 88.25 1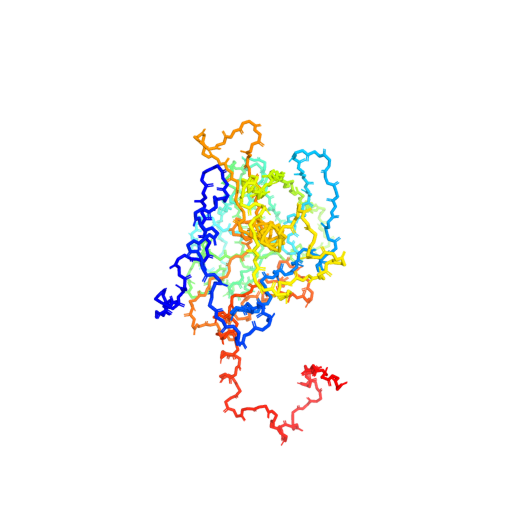14 ARG A C 1
ATOM 878 O O . ARG A 1 114 ? -15.949 7.668 22.506 1.00 88.25 114 ARG A O 1
ATOM 885 N N . PRO A 1 115 ? -15.989 9.397 23.943 1.00 89.12 115 PRO A N 1
ATOM 886 C CA . PRO A 1 115 ? -16.858 8.725 24.904 1.00 89.12 115 PRO A CA 1
ATOM 887 C C . PRO A 1 115 ? -18.241 8.448 24.305 1.00 89.12 115 PRO A C 1
ATOM 889 O O . PRO A 1 115 ? -18.762 9.244 23.522 1.00 89.12 115 PRO A O 1
ATOM 892 N N . GLY A 1 116 ? -18.838 7.323 24.683 1.00 87.81 116 GLY A N 1
ATOM 893 C CA . GLY A 1 116 ? -20.131 6.868 24.176 1.00 87.81 116 GLY A CA 1
ATOM 894 C C . GLY A 1 116 ? -20.069 6.123 22.841 1.00 87.81 116 GLY A C 1
ATOM 895 O O . GLY A 1 116 ? -21.100 5.608 22.413 1.00 87.81 116 GLY A O 1
ATOM 896 N N . GLU A 1 117 ? -18.895 6.021 22.206 1.00 89.94 117 GLU A N 1
ATOM 897 C CA . GLU A 1 117 ? -18.739 5.282 20.950 1.00 89.94 117 GLU A CA 1
ATOM 898 C C . GLU A 1 117 ? -19.017 3.798 21.133 1.00 89.94 117 GLU A C 1
ATOM 900 O O . GLU A 1 117 ? -18.422 3.150 21.999 1.00 89.94 117 GLU A O 1
ATOM 905 N N . THR A 1 118 ? -19.897 3.259 20.291 1.00 91.38 118 THR A N 1
ATOM 906 C CA . THR A 1 118 ? -20.050 1.814 20.154 1.00 91.38 118 THR A CA 1
ATOM 907 C C . THR A 1 118 ? -18.878 1.281 19.353 1.00 91.38 118 THR A C 1
ATOM 909 O O . THR A 1 118 ? -18.586 1.769 18.265 1.00 91.38 118 THR A O 1
ATOM 912 N N . VAL A 1 119 ? -18.212 0.267 19.884 1.00 92.94 119 VAL A N 1
ATOM 913 C CA . VAL A 1 119 ? -17.104 -0.416 19.225 1.00 92.94 119 VAL A CA 1
ATOM 914 C C . VAL A 1 119 ? -17.430 -1.889 19.075 1.00 92.94 119 VAL A C 1
ATOM 916 O O . VAL A 1 119 ? -18.091 -2.472 19.932 1.00 92.94 119 VAL A O 1
ATOM 919 N N . ARG A 1 120 ? -16.947 -2.505 18.003 1.00 92.19 120 ARG A N 1
ATOM 920 C CA . ARG A 1 120 ? -17.105 -3.929 17.732 1.00 92.19 120 ARG A CA 1
ATOM 921 C C . ARG A 1 120 ? -15.741 -4.581 17.585 1.00 92.19 120 ARG A C 1
ATOM 923 O O . ARG A 1 120 ? -14.904 -4.086 16.836 1.00 92.19 120 ARG A O 1
ATOM 930 N N . VAL A 1 121 ? -15.525 -5.700 18.267 1.00 90.69 121 VAL A N 1
ATOM 931 C CA . VAL A 1 121 ? -14.317 -6.516 18.076 1.00 90.69 121 VAL A CA 1
ATOM 932 C C . VAL A 1 121 ? -14.384 -7.171 16.695 1.00 90.69 121 VAL A C 1
ATOM 934 O O . VAL A 1 121 ? -15.325 -7.914 16.417 1.00 90.69 121 VAL A O 1
ATOM 937 N N . ALA A 1 122 ? -13.404 -6.907 15.829 1.00 87.25 122 ALA A N 1
ATOM 938 C CA . ALA A 1 122 ? -13.414 -7.373 14.441 1.00 87.25 122 ALA A CA 1
ATOM 939 C C . ALA A 1 122 ? -13.472 -8.905 14.325 1.00 87.25 122 ALA A C 1
ATOM 941 O O . ALA A 1 122 ? -14.157 -9.436 13.452 1.00 87.25 122 ALA A O 1
ATOM 942 N N . SER A 1 123 ? -12.784 -9.624 15.217 1.00 87.88 123 SER A N 1
ATOM 943 C CA . SER A 1 123 ? -12.709 -11.087 15.164 1.00 87.88 123 SER A CA 1
ATOM 944 C C . SER A 1 123 ? -13.960 -11.820 15.674 1.00 87.88 123 SER A C 1
ATOM 946 O O . SER A 1 123 ? -14.262 -12.909 15.186 1.00 87.88 123 SER A O 1
ATOM 948 N N . THR A 1 124 ? -14.699 -11.256 16.637 1.00 88.69 124 THR A N 1
ATOM 949 C CA . THR A 1 124 ? -15.833 -11.931 17.308 1.00 88.69 124 THR A CA 1
ATOM 950 C C . THR A 1 124 ? -17.185 -11.262 17.079 1.00 88.69 124 THR A C 1
ATOM 952 O O . THR A 1 124 ? -18.211 -11.853 17.400 1.00 88.69 124 THR A O 1
ATOM 955 N N . ASN A 1 125 ? -17.205 -10.051 16.520 1.00 87.69 125 ASN A N 1
ATOM 956 C CA . ASN A 1 125 ? -18.377 -9.182 16.406 1.00 87.69 125 ASN A CA 1
ATOM 957 C C . ASN A 1 125 ? -19.039 -8.781 17.740 1.00 87.69 125 ASN A C 1
ATOM 959 O O . ASN A 1 125 ? -20.121 -8.198 17.713 1.00 87.69 125 ASN A O 1
ATOM 963 N N . VAL A 1 126 ? -18.400 -9.027 18.890 1.00 91.12 126 VAL A N 1
ATOM 964 C CA . VAL A 1 126 ? -18.914 -8.580 20.195 1.00 91.12 126 VAL A CA 1
ATOM 965 C C . VAL A 1 126 ? -18.873 -7.056 20.272 1.00 91.12 126 VAL A C 1
ATOM 967 O O . VAL A 1 126 ? -17.855 -6.434 19.947 1.00 91.12 126 VAL A O 1
ATOM 970 N N . GLU A 1 127 ? -19.973 -6.456 20.722 1.00 93.31 127 GLU A N 1
ATOM 971 C CA . GLU A 1 127 ? -20.109 -5.007 20.848 1.00 93.31 127 GLU A CA 1
ATOM 972 C C . GLU A 1 127 ? -19.809 -4.520 22.268 1.00 93.31 127 GLU A C 1
ATOM 974 O O . GLU A 1 127 ? -20.194 -5.117 23.276 1.00 93.31 127 GLU A O 1
ATOM 979 N N . GLY A 1 128 ? -19.150 -3.372 22.349 1.00 93.06 128 GLY A N 1
ATOM 980 C CA . GLY A 1 128 ? -18.896 -2.644 23.579 1.00 93.06 128 GLY A CA 1
ATOM 981 C C . GLY A 1 128 ? -19.118 -1.151 23.405 1.00 93.06 128 GLY A C 1
ATOM 982 O O . GLY A 1 128 ? -19.383 -0.664 22.308 1.00 93.06 128 GLY A O 1
ATOM 983 N N . GLN A 1 129 ? -19.002 -0.417 24.504 1.00 93.69 129 GLN A N 1
ATOM 984 C CA . GLN A 1 129 ? -19.078 1.037 24.513 1.00 93.69 129 GLN A CA 1
ATOM 985 C C . GLN A 1 129 ? -17.859 1.632 25.212 1.00 93.69 129 GLN A C 1
ATOM 987 O O . GLN A 1 129 ? -17.466 1.173 26.291 1.00 93.69 129 GLN A O 1
ATOM 992 N N . ILE A 1 130 ? -17.277 2.670 24.609 1.00 93.25 130 ILE A N 1
ATOM 993 C CA . ILE A 1 130 ? -16.248 3.489 25.251 1.00 93.25 130 ILE A CA 1
ATOM 994 C C . ILE A 1 130 ? -16.911 4.304 26.362 1.00 93.25 130 ILE A C 1
ATOM 996 O O . ILE A 1 130 ? -17.750 5.162 26.096 1.00 93.25 130 ILE A O 1
ATOM 1000 N N . LEU A 1 131 ? -16.520 4.064 27.611 1.00 92.50 131 LEU A N 1
ATOM 1001 C CA . LEU A 1 131 ? -17.090 4.761 28.766 1.00 92.50 131 LEU A CA 1
ATOM 1002 C C . LEU A 1 131 ? -16.414 6.112 28.990 1.00 92.50 131 LEU A C 1
ATOM 1004 O O . LEU A 1 131 ? -17.079 7.129 29.170 1.00 92.50 131 LEU A O 1
ATOM 1008 N N . ALA A 1 132 ? -15.083 6.120 28.985 1.00 91.75 132 ALA A N 1
ATOM 1009 C CA . ALA A 1 132 ? -14.295 7.316 29.236 1.00 91.75 132 ALA A CA 1
ATOM 1010 C C . ALA A 1 132 ? -12.898 7.205 28.627 1.00 91.75 132 ALA A C 1
ATOM 1012 O O . ALA A 1 132 ? -12.313 6.120 28.571 1.00 91.75 132 ALA A O 1
ATOM 1013 N N . ILE A 1 133 ? -12.346 8.358 28.253 1.00 92.88 133 ILE A N 1
ATOM 1014 C CA . ILE A 1 133 ? -10.927 8.533 27.943 1.00 92.88 133 ILE A CA 1
ATOM 1015 C C . ILE A 1 133 ? -10.246 8.910 29.260 1.00 92.88 133 ILE A C 1
ATOM 1017 O O . ILE A 1 133 ? -10.502 9.974 29.817 1.00 92.88 133 ILE A O 1
ATOM 1021 N N . THR A 1 134 ? -9.440 8.001 29.799 1.00 92.25 134 THR A N 1
ATOM 1022 C CA . THR A 1 134 ? -8.856 8.094 31.144 1.00 92.25 134 THR A CA 1
ATOM 1023 C C . THR A 1 134 ? -7.499 8.790 31.171 1.00 92.25 134 THR A C 1
ATOM 1025 O O . THR A 1 134 ? -7.034 9.170 32.242 1.00 92.25 134 THR A O 1
ATOM 1028 N N . GLY A 1 135 ? -6.863 8.986 30.014 1.00 91.12 135 GLY A N 1
ATOM 1029 C CA . GLY A 1 135 ? -5.600 9.710 29.909 1.00 91.12 135 GLY A CA 1
ATOM 1030 C C . GLY A 1 135 ? -5.291 10.141 28.481 1.00 91.12 135 GLY A C 1
ATOM 1031 O O . GLY A 1 135 ? -5.611 9.431 27.531 1.00 91.12 135 GLY A O 1
ATOM 1032 N N . THR A 1 136 ? -4.649 11.301 28.348 1.00 92.25 136 THR A N 1
ATOM 1033 C CA . THR A 1 136 ? -4.348 11.971 27.069 1.00 92.25 136 THR A CA 1
ATOM 1034 C C . THR A 1 136 ? -2.851 12.248 26.907 1.00 92.25 136 THR A C 1
ATOM 1036 O O . THR A 1 136 ? -2.448 13.262 26.336 1.00 92.25 136 THR A O 1
ATOM 1039 N N . THR A 1 137 ? -2.007 11.385 27.477 1.00 92.06 137 THR A N 1
ATOM 1040 C CA . THR A 1 137 ? -0.551 11.483 27.326 1.00 92.06 137 THR A CA 1
ATOM 1041 C C . THR A 1 137 ? -0.191 11.319 25.846 1.00 92.06 137 THR A C 1
ATOM 1043 O O . THR A 1 137 ? -0.685 10.374 25.224 1.00 92.06 137 THR A O 1
ATOM 1046 N N . PRO A 1 138 ? 0.659 12.188 25.263 1.00 90.38 138 PRO A N 1
ATOM 1047 C CA . PRO A 1 138 ? 1.023 12.086 23.855 1.00 90.38 138 PRO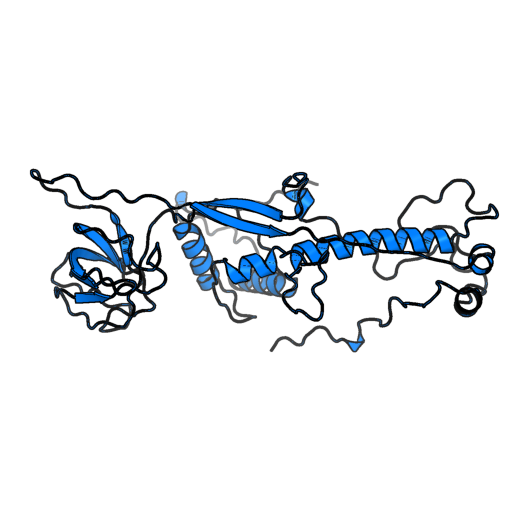 A CA 1
ATOM 1048 C C . PRO A 1 138 ? 1.523 10.686 23.475 1.00 90.38 138 PRO A C 1
ATOM 1050 O O . PRO A 1 138 ? 2.418 10.154 24.130 1.00 90.38 138 PRO A O 1
ATOM 1053 N N . ASN A 1 139 ? 0.953 10.109 22.411 1.00 88.56 139 ASN A N 1
ATOM 1054 C CA . ASN A 1 139 ? 1.233 8.749 21.909 1.00 88.56 139 ASN A CA 1
ATOM 1055 C C . ASN A 1 139 ? 0.847 7.599 22.861 1.00 88.56 139 ASN A C 1
ATOM 1057 O O . ASN A 1 139 ? 1.238 6.455 22.631 1.00 88.56 139 ASN A O 1
ATOM 1061 N N . ALA A 1 140 ? 0.101 7.882 23.931 1.00 91.69 140 ALA A N 1
ATOM 1062 C CA . ALA A 1 140 ? -0.303 6.900 24.932 1.00 91.69 140 ALA A CA 1
ATOM 1063 C C . ALA A 1 140 ? -1.684 7.233 25.522 1.00 91.69 140 ALA A C 1
ATOM 1065 O O . ALA A 1 140 ? -1.868 7.248 26.744 1.00 91.69 140 ALA A O 1
ATOM 1066 N N . PHE A 1 141 ? -2.665 7.526 24.663 1.00 94.38 141 PHE A N 1
ATOM 1067 C CA . PHE A 1 141 ? -4.041 7.731 25.114 1.00 94.38 141 PHE A CA 1
ATOM 1068 C C . PHE A 1 141 ? -4.584 6.450 25.750 1.00 94.38 141 PHE A C 1
ATOM 1070 O O . PHE A 1 141 ? -4.437 5.362 25.193 1.00 94.38 141 PHE A O 1
ATOM 1077 N N . THR A 1 142 ? -5.232 6.576 26.907 1.00 94.81 142 THR A N 1
ATOM 1078 C CA . THR A 1 142 ? -5.878 5.448 27.592 1.00 94.81 142 THR A CA 1
ATOM 1079 C C . THR A 1 142 ? -7.377 5.667 27.658 1.00 94.81 142 THR A C 1
ATOM 1081 O O . THR A 1 142 ? -7.843 6.790 27.861 1.00 94.81 142 THR A O 1
ATOM 1084 N N . PHE A 1 143 ? -8.143 4.600 27.470 1.00 95.25 143 PHE A N 1
ATOM 1085 C CA . PHE A 1 143 ? -9.599 4.635 27.481 1.00 95.25 143 PHE A CA 1
ATOM 1086 C C . PHE A 1 143 ? -10.170 3.332 28.032 1.00 95.25 143 PHE A C 1
ATOM 1088 O O . PHE A 1 143 ? -9.500 2.301 28.077 1.00 95.25 143 PHE A O 1
ATOM 1095 N N . THR A 1 144 ? -11.421 3.388 28.471 1.00 95.94 144 THR A N 1
ATOM 1096 C CA . THR A 1 144 ? -12.128 2.246 29.053 1.00 95.94 144 THR A CA 1
ATOM 1097 C C . THR A 1 144 ? -13.275 1.813 28.162 1.00 95.94 144 THR A C 1
ATOM 1099 O O . THR A 1 144 ? -14.033 2.650 27.673 1.00 95.94 144 THR A O 1
ATOM 1102 N N . VAL A 1 145 ? -13.415 0.503 27.971 1.00 95.56 145 VAL A N 1
ATOM 1103 C CA . VAL A 1 145 ? -14.482 -0.103 27.166 1.00 95.56 145 VAL A CA 1
ATOM 1104 C C . VAL A 1 145 ? -15.173 -1.176 27.989 1.00 95.56 145 VAL A C 1
ATOM 1106 O O . VAL A 1 145 ? -14.520 -1.921 28.720 1.00 95.56 145 VAL A O 1
ATOM 1109 N N . ARG A 1 146 ? -16.498 -1.258 27.889 1.00 95.12 146 ARG A N 1
ATOM 1110 C CA . ARG A 1 146 ? -17.292 -2.326 28.506 1.00 95.12 146 ARG A CA 1
ATOM 1111 C C . ARG A 1 146 ? -18.145 -3.027 27.442 1.00 95.12 146 ARG A C 1
ATOM 1113 O O . ARG A 1 146 ? -18.697 -2.315 26.605 1.00 95.12 146 ARG A O 1
ATOM 1120 N N . PRO A 1 147 ? -18.276 -4.369 27.462 1.00 95.62 147 PRO A N 1
ATOM 1121 C CA . PRO A 1 147 ? -19.227 -5.074 26.607 1.00 95.62 147 PRO A CA 1
ATOM 1122 C C . PRO A 1 147 ? -20.659 -4.577 26.850 1.00 95.62 147 PRO A C 1
ATOM 1124 O O . PRO A 1 147 ? -21.027 -4.291 27.992 1.00 95.62 147 PRO A O 1
ATOM 1127 N N . LYS A 1 148 ? -21.480 -4.498 25.799 1.00 92.12 148 LYS A N 1
ATOM 1128 C CA . LYS A 1 148 ? -22.897 -4.117 25.939 1.00 92.12 148 LYS A CA 1
ATOM 1129 C C . LYS A 1 148 ? -23.712 -5.197 26.655 1.00 92.12 148 LYS A C 1
ATOM 1131 O O . LYS A 1 148 ? -24.617 -4.878 27.424 1.00 92.12 148 LYS A O 1
ATOM 1136 N N . ILE A 1 149 ? -23.368 -6.466 26.438 1.00 92.75 149 ILE A N 1
ATOM 1137 C CA . ILE A 1 149 ? -24.028 -7.622 27.049 1.00 92.75 149 ILE A CA 1
ATOM 1138 C C . ILE A 1 149 ? -23.139 -8.176 28.167 1.00 92.75 149 ILE A C 1
ATOM 1140 O O . ILE A 1 149 ? -21.975 -8.504 27.955 1.00 92.75 149 ILE A O 1
ATOM 1144 N N . SER A 1 150 ? -23.686 -8.321 29.376 1.00 93.12 150 SER A N 1
ATOM 1145 C CA . SER A 1 150 ? -22.926 -8.737 30.569 1.00 93.12 150 SER A CA 1
ATOM 1146 C C . SER A 1 150 ? -22.356 -10.158 30.501 1.00 93.12 150 SER A C 1
ATOM 1148 O O . SER A 1 150 ? -21.425 -10.479 31.237 1.00 93.12 150 SER A O 1
ATOM 1150 N N . THR A 1 151 ? -22.900 -11.013 29.636 1.00 92.44 151 THR A N 1
ATOM 1151 C CA . THR A 1 151 ? -22.420 -12.384 29.415 1.00 92.44 151 THR A CA 1
ATOM 1152 C C . THR A 1 151 ? -21.318 -12.474 28.362 1.00 92.44 151 THR A C 1
ATOM 1154 O O . THR A 1 151 ? -20.710 -13.531 28.218 1.00 92.44 151 THR A O 1
ATOM 1157 N N . GLU A 1 152 ? -21.049 -11.394 27.627 1.00 92.94 152 GLU A N 1
ATOM 1158 C CA . GLU A 1 152 ? -20.056 -11.365 26.556 1.00 92.94 152 GLU A CA 1
ATOM 1159 C C . GLU A 1 152 ? -18.739 -10.748 27.030 1.00 92.94 152 GLU A C 1
ATOM 1161 O O . GLU A 1 152 ? -18.705 -9.886 27.910 1.00 92.94 152 GLU A O 1
ATOM 1166 N N . SER A 1 153 ? -17.635 -11.206 26.440 1.00 93.38 153 SER A N 1
ATOM 1167 C CA . SER A 1 153 ? -16.289 -10.685 26.678 1.00 93.38 153 SER A CA 1
ATOM 1168 C C . SER A 1 153 ? -15.785 -9.987 25.421 1.00 93.38 153 SER A C 1
ATOM 1170 O O . SER A 1 153 ? -15.964 -10.500 24.320 1.00 93.38 153 SER A O 1
ATOM 1172 N N . LEU A 1 154 ? -15.078 -8.868 25.584 1.00 92.94 154 LEU A N 1
ATOM 1173 C CA . LEU A 1 154 ? -14.365 -8.184 24.496 1.00 92.94 154 LEU A CA 1
ATOM 1174 C C . LEU A 1 154 ? -13.049 -8.893 24.115 1.00 92.94 154 LEU A C 1
ATOM 1176 O O . LEU A 1 154 ? -12.135 -8.263 23.594 1.00 92.94 154 LEU A O 1
ATOM 1180 N N . ALA A 1 155 ? -12.906 -10.183 24.418 1.00 93.75 155 ALA A N 1
ATOM 1181 C CA . ALA A 1 155 ? -11.730 -10.949 24.037 1.00 93.75 155 ALA A CA 1
ATOM 1182 C C . ALA A 1 155 ? -11.713 -11.232 22.526 1.00 93.75 155 ALA A C 1
ATOM 1184 O O . ALA A 1 155 ? -12.758 -11.428 21.900 1.00 93.75 155 ALA A O 1
ATOM 1185 N N . SER A 1 156 ? -10.511 -11.288 21.955 1.00 92.81 156 SER A N 1
ATOM 1186 C CA . SER A 1 156 ? -10.315 -11.698 20.564 1.00 92.81 156 SER A CA 1
ATOM 1187 C C . SER A 1 156 ? -10.648 -13.179 20.371 1.00 92.81 156 SER A C 1
ATOM 1189 O O . SER A 1 156 ? -10.548 -13.977 21.309 1.00 92.81 156 SER A O 1
ATOM 1191 N N . ALA A 1 157 ? -11.006 -13.572 19.148 1.00 89.62 157 ALA A N 1
ATOM 1192 C CA . ALA A 1 157 ? -11.355 -14.955 18.830 1.00 89.62 157 ALA A CA 1
ATOM 1193 C C . ALA A 1 157 ? -10.249 -15.938 19.266 1.00 89.62 157 ALA A C 1
ATOM 1195 O O . ALA A 1 157 ? -9.082 -15.785 18.910 1.00 89.62 157 ALA A O 1
ATOM 1196 N N . GLY A 1 158 ? -10.620 -16.949 20.060 1.00 88.12 158 GLY A N 1
ATOM 1197 C CA . GLY A 1 158 ? -9.687 -17.961 20.574 1.00 88.12 158 GLY A CA 1
ATOM 1198 C C . GLY A 1 158 ? -8.761 -17.494 21.708 1.00 88.12 158 GLY A C 1
ATOM 1199 O O . GLY A 1 158 ? -7.844 -18.226 22.071 1.00 88.12 158 GLY A O 1
ATOM 1200 N N . SER A 1 159 ? -8.988 -16.308 22.282 1.00 91.00 159 SER A N 1
ATOM 1201 C CA . SER A 1 159 ? -8.176 -15.717 23.352 1.00 91.00 159 SER A CA 1
ATOM 1202 C C . SER A 1 159 ? -9.023 -15.376 24.587 1.00 91.00 159 SER A C 1
ATOM 1204 O O . SER A 1 159 ? -10.226 -15.160 24.491 1.00 91.00 159 SER A O 1
ATOM 1206 N N . GLY A 1 160 ? -8.389 -15.300 25.763 1.00 92.69 160 GLY A N 1
ATOM 1207 C CA . GLY A 1 160 ? -8.973 -14.724 26.991 1.00 92.69 160 GLY A CA 1
ATOM 1208 C C . GLY A 1 160 ? -8.695 -13.221 27.155 1.00 92.69 160 GLY A C 1
ATOM 1209 O O . GLY A 1 160 ? -8.973 -12.634 28.198 1.00 92.69 160 GLY A O 1
ATOM 1210 N N . SER A 1 161 ? -8.094 -12.607 26.140 1.00 93.94 161 SER A N 1
ATOM 1211 C CA . SER A 1 161 ? -7.652 -11.215 26.121 1.00 93.94 161 SER A CA 1
ATOM 1212 C C . SER A 1 161 ? -8.036 -10.563 24.800 1.00 93.94 161 SER A C 1
ATOM 1214 O O . SER A 1 161 ? -8.062 -11.231 23.764 1.00 93.94 161 SER A O 1
ATOM 1216 N N . PHE A 1 162 ? -8.256 -9.253 24.820 1.00 94.56 162 PHE A N 1
ATOM 1217 C CA . PHE A 1 162 ? -8.204 -8.442 23.610 1.00 94.56 162 PHE A CA 1
ATOM 1218 C C . PHE A 1 162 ? -6.743 -8.373 23.144 1.00 94.56 162 PHE A C 1
ATOM 1220 O O . PHE A 1 162 ? -5.867 -7.964 23.914 1.00 94.56 162 PHE A O 1
ATOM 1227 N N . LEU A 1 163 ? -6.462 -8.848 21.931 1.00 93.81 163 LEU A N 1
ATOM 1228 C CA . LEU A 1 163 ? -5.113 -8.890 21.367 1.00 93.81 163 LEU A CA 1
ATOM 1229 C C . LEU A 1 163 ? -4.776 -7.561 20.683 1.00 93.81 163 LEU A C 1
ATOM 1231 O O . LEU A 1 163 ? -5.613 -6.994 19.993 1.00 93.81 163 LEU A O 1
ATOM 1235 N N . ALA A 1 164 ? -3.524 -7.109 20.794 1.00 91.19 164 ALA A N 1
ATOM 1236 C CA . ALA A 1 164 ? -3.033 -5.903 20.113 1.00 91.19 164 ALA A CA 1
ATOM 1237 C C . ALA A 1 164 ? -3.127 -5.980 18.576 1.00 91.19 164 ALA A C 1
ATOM 1239 O O . ALA A 1 164 ? -3.097 -4.962 17.894 1.00 91.19 164 ALA A O 1
ATOM 1240 N N . THR A 1 165 ? -3.228 -7.194 18.030 1.00 87.31 165 THR A N 1
ATOM 1241 C CA . THR A 1 165 ? -3.401 -7.458 16.596 1.00 87.31 165 THR A CA 1
ATOM 1242 C C . THR A 1 165 ? -4.858 -7.409 16.140 1.00 87.31 165 THR A C 1
ATOM 1244 O O . THR A 1 165 ? -5.114 -7.479 14.942 1.00 87.31 165 THR A O 1
ATOM 1247 N N . ASP A 1 166 ? -5.813 -7.354 17.068 1.00 87.44 166 ASP A N 1
ATOM 1248 C CA . ASP A 1 166 ? -7.240 -7.278 16.767 1.00 87.44 166 ASP A CA 1
ATOM 1249 C C . ASP A 1 166 ? -7.704 -5.819 16.765 1.00 87.44 166 ASP A C 1
ATOM 1251 O O . ASP A 1 166 ? -7.106 -4.954 17.410 1.00 87.44 166 ASP A O 1
ATOM 1255 N N . THR A 1 167 ? -8.777 -5.539 16.033 1.00 89.00 167 THR A N 1
ATOM 1256 C CA . THR A 1 167 ? -9.233 -4.173 15.763 1.00 89.00 167 THR A CA 1
ATOM 1257 C C . THR A 1 167 ? -10.608 -3.942 16.373 1.00 89.00 167 THR A C 1
ATOM 1259 O O . THR A 1 167 ? -11.518 -4.758 16.232 1.00 89.00 167 THR A O 1
ATOM 1262 N N . LEU A 1 168 ? -10.777 -2.799 17.033 1.00 90.38 168 LEU A N 1
ATOM 1263 C CA . LEU A 1 168 ? -12.074 -2.265 17.428 1.00 90.38 168 LEU A CA 1
ATOM 1264 C C . LEU A 1 168 ? -12.612 -1.389 16.301 1.00 90.38 168 LEU A C 1
ATOM 1266 O O . LEU A 1 168 ? -12.082 -0.311 16.040 1.00 90.38 168 LEU A O 1
ATOM 1270 N N . ILE A 1 169 ? -13.663 -1.859 15.643 1.00 89.69 169 ILE A N 1
ATOM 1271 C CA . ILE A 1 169 ? -14.361 -1.162 14.563 1.00 89.69 169 ILE A CA 1
ATOM 1272 C C . ILE A 1 169 ? -15.409 -0.237 15.175 1.00 89.69 169 ILE A C 1
ATOM 1274 O O . ILE A 1 169 ? -16.160 -0.645 16.060 1.00 89.69 169 ILE A O 1
ATOM 1278 N N . PHE A 1 170 ? -15.467 1.009 14.721 1.00 89.44 170 PHE A N 1
ATOM 1279 C CA . PHE A 1 170 ? -16.420 1.989 15.223 1.00 89.44 170 PHE A CA 1
ATOM 1280 C C . PHE A 1 170 ? -17.806 1.755 14.631 1.00 89.44 170 PHE A C 1
ATOM 1282 O O . PHE A 1 170 ? -17.977 1.631 13.422 1.00 89.44 170 PHE A O 1
ATOM 1289 N N . GLY A 1 171 ? -18.799 1.703 15.509 1.00 84.69 171 GLY A N 1
ATOM 1290 C CA . GLY A 1 171 ? -20.212 1.562 15.182 1.00 84.69 171 GLY A CA 1
ATOM 1291 C C . GLY A 1 171 ? -20.999 2.858 15.343 1.00 84.69 171 GLY A C 1
ATOM 1292 O O . GLY A 1 171 ? -22.202 2.841 15.127 1.00 84.69 171 GLY A O 1
ATOM 1293 N N . GLY A 1 172 ? -20.370 3.974 15.723 1.00 85.56 172 GLY A N 1
ATOM 1294 C CA . GLY A 1 172 ? -21.059 5.236 15.966 1.00 85.56 172 GLY A CA 1
ATOM 1295 C C . GLY A 1 172 ? -21.586 5.402 17.392 1.00 85.56 172 GLY A C 1
ATOM 1296 O O . GLY A 1 172 ? -21.489 4.515 18.246 1.00 85.56 172 GLY A O 1
ATOM 1297 N N . ILE A 1 173 ? -22.196 6.562 17.640 1.00 85.50 173 ILE A N 1
ATOM 1298 C CA . ILE A 1 173 ? -22.959 6.814 18.864 1.00 85.50 173 ILE A CA 1
ATOM 1299 C C . ILE A 1 173 ? -24.327 6.157 18.700 1.00 85.50 173 ILE A C 1
ATOM 1301 O O . ILE A 1 173 ? -25.256 6.744 18.148 1.00 85.50 173 ILE A O 1
ATOM 1305 N N . MET A 1 174 ? -24.417 4.916 19.159 1.00 76.31 174 MET A N 1
ATOM 1306 C CA . MET A 1 174 ? -25.662 4.163 19.256 1.00 76.31 174 MET A CA 1
ATOM 1307 C C . MET A 1 174 ? -26.167 4.257 20.705 1.00 76.31 174 MET A C 1
ATOM 1309 O O . MET A 1 174 ? -25.361 4.407 21.622 1.00 76.31 174 MET A O 1
ATOM 1313 N N . ASP A 1 175 ? -27.484 4.203 20.915 1.00 74.56 175 ASP A N 1
ATOM 1314 C CA . ASP A 1 175 ? -28.133 4.256 22.242 1.00 74.56 175 ASP A CA 1
ATOM 1315 C C . ASP A 1 175 ? -28.184 5.650 22.917 1.00 74.56 175 ASP A C 1
ATOM 1317 O O . ASP A 1 175 ? -28.052 5.788 24.135 1.00 74.56 175 ASP A O 1
ATOM 1321 N N . ALA A 1 176 ? -28.413 6.711 22.134 1.00 69.19 176 ALA A N 1
ATOM 1322 C CA . ALA A 1 176 ? -28.701 8.043 22.672 1.00 69.19 176 ALA A CA 1
ATOM 1323 C C . ALA A 1 176 ? -30.084 8.080 23.360 1.00 69.19 176 ALA A C 1
ATOM 1325 O O . ALA A 1 176 ? -31.110 7.833 22.730 1.00 69.19 176 ALA A O 1
ATOM 1326 N N . GLY A 1 177 ? -30.113 8.381 24.662 1.00 67.62 177 GLY A N 1
ATOM 1327 C CA . GLY A 1 177 ? -31.351 8.564 25.428 1.00 67.62 177 GLY A CA 1
ATOM 1328 C C . GLY A 1 177 ? -31.963 9.961 25.268 1.00 67.62 177 GLY A C 1
ATOM 1329 O O . GLY A 1 177 ? -31.328 10.876 24.755 1.00 67.62 177 GLY A O 1
ATOM 1330 N N . GLU A 1 178 ? -33.179 10.148 25.786 1.00 54.75 178 GLU A N 1
ATOM 1331 C CA . GLU A 1 178 ? -33.987 11.383 25.675 1.00 54.75 178 GLU A CA 1
ATOM 1332 C C . GLU A 1 178 ? -33.289 12.660 26.207 1.00 54.75 178 GLU A C 1
ATOM 1334 O O . GLU A 1 178 ? -33.662 13.773 25.848 1.00 54.75 178 GLU A O 1
ATOM 1339 N N . ALA A 1 179 ? -32.227 12.509 27.007 1.00 62.88 179 ALA A N 1
ATOM 1340 C CA . ALA A 1 179 ? -31.383 13.590 27.523 1.00 62.88 179 ALA A CA 1
ATOM 1341 C C . ALA A 1 179 ? -29.931 13.540 26.994 1.00 62.88 179 ALA A C 1
ATOM 1343 O O . ALA A 1 179 ? -28.985 13.835 27.727 1.00 62.88 179 ALA A O 1
ATOM 1344 N N . SER A 1 180 ? -29.713 13.119 25.745 1.00 64.69 180 SER A N 1
ATOM 1345 C CA . SER A 1 180 ? -28.369 13.095 25.155 1.00 64.69 180 SER A CA 1
ATOM 1346 C C . SER A 1 180 ? -27.867 14.504 24.809 1.00 64.69 180 SER A C 1
ATOM 1348 O O . SER A 1 180 ? -28.531 15.241 24.080 1.00 64.69 180 SER A O 1
ATOM 1350 N N . ASN A 1 181 ? -26.669 14.859 25.281 1.00 68.38 181 ASN A N 1
ATOM 1351 C CA . ASN A 1 181 ? -25.960 16.081 24.881 1.00 68.38 181 ASN A CA 1
ATOM 1352 C C . ASN A 1 181 ? -25.268 15.913 23.514 1.00 68.38 181 ASN A C 1
ATOM 1354 O O . ASN A 1 181 ? -25.030 14.795 23.057 1.00 68.38 181 ASN A O 1
ATOM 1358 N N . THR A 1 182 ? -24.876 17.024 22.884 1.00 73.00 182 THR A N 1
ATOM 1359 C CA . THR A 1 182 ? -24.005 17.025 21.697 1.00 73.00 182 THR A CA 1
ATOM 1360 C C . THR A 1 182 ? -22.657 16.361 22.000 1.00 73.00 182 THR A C 1
ATOM 1362 O O . THR A 1 182 ? -22.038 16.651 23.024 1.00 73.00 182 THR A O 1
ATOM 1365 N N . ASN A 1 183 ? -22.186 15.487 21.103 1.00 76.12 183 ASN A N 1
ATOM 1366 C CA . ASN A 1 183 ? -20.897 14.794 21.226 1.00 76.12 183 ASN A CA 1
ATOM 1367 C C . ASN A 1 183 ? -19.854 15.340 20.230 1.00 76.12 183 ASN A C 1
ATOM 1369 O O . ASN A 1 183 ? -20.187 16.085 19.307 1.00 76.12 183 ASN A O 1
ATOM 1373 N N . GLN A 1 184 ? -18.586 14.976 20.421 1.00 81.12 184 GLN A N 1
ATOM 1374 C CA . GLN A 1 184 ? -17.465 15.412 19.589 1.00 81.12 184 GLN A CA 1
ATOM 1375 C C . GLN A 1 184 ? -17.587 14.864 18.150 1.00 81.12 184 GLN A C 1
ATOM 1377 O O . GLN A 1 184 ? -17.809 13.659 17.972 1.00 81.12 184 GLN A O 1
ATOM 1382 N N . PRO A 1 185 ? -17.442 15.715 17.114 1.00 79.00 185 PRO A N 1
ATOM 1383 C CA . PRO A 1 185 ? -17.477 15.268 15.726 1.00 79.00 185 PRO A CA 1
ATOM 1384 C C . PRO A 1 185 ? -16.201 14.502 15.360 1.00 79.00 185 PRO A C 1
ATOM 1386 O O . PRO A 1 185 ? -15.109 14.840 15.815 1.00 79.00 185 PRO A O 1
ATOM 1389 N N . MET A 1 186 ? -16.335 13.503 14.485 1.00 79.06 186 MET A N 1
ATOM 1390 C CA . MET A 1 186 ? -15.194 12.881 13.811 1.00 79.06 186 MET A CA 1
ATOM 1391 C C . MET A 1 186 ? -14.947 13.622 12.501 1.00 79.06 186 MET A C 1
ATOM 1393 O O . MET A 1 186 ? -15.850 13.735 11.675 1.00 79.06 186 MET A O 1
ATOM 1397 N N . ILE A 1 187 ? -13.739 14.155 12.335 1.00 79.88 187 ILE A N 1
ATOM 1398 C CA . ILE A 1 187 ? -13.344 14.932 11.159 1.00 79.88 187 ILE A CA 1
ATOM 1399 C C . ILE A 1 187 ? -12.426 14.056 10.309 1.00 79.88 187 ILE A C 1
ATOM 1401 O O . ILE A 1 187 ? -11.461 13.494 10.827 1.00 79.88 187 ILE A O 1
ATOM 1405 N N . GLN A 1 188 ? -12.740 13.930 9.020 1.00 77.31 188 GLN A N 1
ATOM 1406 C CA . GLN A 1 188 ? -11.878 13.232 8.069 1.00 77.31 188 GLN A CA 1
ATOM 1407 C C . GLN A 1 188 ? -10.594 14.032 7.839 1.00 77.31 188 GLN A C 1
ATOM 1409 O O . GLN A 1 188 ? -10.608 15.263 7.824 1.00 77.31 188 GLN A O 1
ATOM 1414 N N . LEU A 1 189 ? -9.479 13.322 7.700 1.00 77.56 189 LEU A N 1
ATOM 1415 C CA . LEU A 1 189 ? -8.166 13.920 7.508 1.00 77.56 189 LEU A CA 1
ATOM 1416 C C . LEU A 1 189 ? -7.699 13.664 6.079 1.00 77.56 189 LEU A C 1
ATOM 1418 O O . LEU A 1 189 ? -7.635 12.510 5.665 1.00 77.56 189 LEU A O 1
ATOM 1422 N N . ASP A 1 190 ? -7.261 14.711 5.393 1.00 79.12 190 ASP A N 1
ATOM 1423 C CA . ASP A 1 190 ? -6.544 14.574 4.127 1.00 79.12 190 ASP A CA 1
ATOM 1424 C C . ASP A 1 190 ? -5.037 14.457 4.393 1.00 79.12 190 ASP A C 1
ATOM 1426 O O . ASP A 1 190 ? -4.490 15.112 5.290 1.00 79.12 190 ASP A O 1
ATOM 1430 N N . GLU A 1 191 ? -4.358 13.603 3.634 1.00 77.56 191 GLU A N 1
ATOM 1431 C CA . GLU A 1 191 ? -2.903 13.479 3.633 1.00 77.56 191 GLU A CA 1
ATOM 1432 C C . GLU A 1 191 ? -2.328 14.001 2.323 1.00 77.56 191 GLU A C 1
ATOM 1434 O O . GLU A 1 191 ? -2.847 13.749 1.238 1.00 77.56 191 GLU A O 1
ATOM 1439 N N . LYS A 1 192 ? -1.245 14.771 2.445 1.00 81.12 192 LYS A N 1
ATOM 1440 C CA . LYS A 1 192 ? -0.496 15.271 1.301 1.00 81.12 192 LYS A CA 1
ATOM 1441 C C . LYS A 1 192 ? 0.578 14.257 0.942 1.00 81.12 192 LYS A C 1
ATOM 1443 O O . LYS A 1 192 ? 1.527 14.082 1.704 1.00 81.12 192 LYS A O 1
ATOM 1448 N N . TYR A 1 193 ? 0.495 13.715 -0.261 1.00 81.12 193 TYR A N 1
ATOM 1449 C CA . TYR A 1 193 ? 1.576 12.950 -0.857 1.00 81.12 193 TYR A CA 1
ATOM 1450 C C . TYR A 1 193 ? 2.401 13.812 -1.802 1.00 81.12 193 TYR A C 1
ATOM 1452 O O . TYR A 1 193 ? 1.915 14.778 -2.392 1.00 81.12 193 TYR A O 1
ATOM 1460 N N . THR A 1 194 ? 3.680 13.472 -1.919 1.00 83.56 194 THR A N 1
ATOM 1461 C CA . THR A 1 194 ? 4.632 14.153 -2.795 1.00 83.56 194 THR A CA 1
ATOM 1462 C C . THR A 1 194 ? 5.450 13.125 -3.547 1.00 83.56 194 THR A C 1
ATOM 1464 O O . THR A 1 194 ? 5.888 12.146 -2.949 1.00 83.56 194 THR A O 1
ATOM 1467 N N . ASN A 1 195 ? 5.707 13.376 -4.824 1.00 78.94 195 ASN A N 1
ATOM 1468 C CA . ASN A 1 195 ? 6.634 12.589 -5.627 1.00 78.94 195 ASN A CA 1
ATOM 1469 C C . ASN A 1 195 ? 7.375 13.524 -6.594 1.00 78.94 195 ASN A C 1
ATOM 1471 O O . ASN A 1 195 ? 7.031 14.699 -6.758 1.00 78.94 195 ASN A O 1
ATOM 1475 N N . THR A 1 196 ? 8.430 13.004 -7.197 1.00 80.25 196 THR A N 1
ATOM 1476 C CA . THR A 1 196 ? 9.372 13.739 -8.036 1.00 80.25 196 THR A CA 1
ATOM 1477 C C . THR A 1 196 ? 9.364 13.187 -9.452 1.00 80.25 196 THR A C 1
ATOM 1479 O O . THR A 1 196 ? 9.058 12.016 -9.680 1.00 80.25 196 THR A O 1
ATOM 1482 N N . ILE A 1 197 ? 9.694 14.028 -10.429 1.00 77.06 197 ILE A N 1
ATOM 1483 C CA . ILE A 1 197 ? 9.893 13.586 -11.814 1.00 77.06 197 ILE A CA 1
ATOM 1484 C C . ILE A 1 197 ? 11.282 12.959 -11.986 1.00 77.06 197 ILE A C 1
ATOM 1486 O O . ILE A 1 197 ? 12.221 13.286 -11.257 1.00 77.06 197 ILE A O 1
ATOM 1490 N N . THR A 1 198 ? 11.429 12.080 -12.979 1.00 76.62 198 THR A N 1
ATOM 1491 C CA . THR A 1 198 ? 12.733 11.532 -13.369 1.00 76.62 198 THR A CA 1
ATOM 1492 C C . THR A 1 198 ? 13.121 11.999 -14.765 1.00 76.62 198 THR A C 1
ATOM 1494 O O . THR A 1 198 ? 12.290 12.111 -15.664 1.00 76.62 198 THR A O 1
ATOM 1497 N N . GLU A 1 199 ? 14.408 12.243 -14.959 1.00 76.38 199 GLU A N 1
ATOM 1498 C CA . GLU A 1 199 ? 14.980 12.555 -16.263 1.00 76.38 199 GLU A CA 1
ATOM 1499 C C . GLU A 1 199 ? 15.411 11.233 -16.910 1.00 76.38 199 GLU A C 1
ATOM 1501 O O . GLU A 1 199 ? 16.148 10.456 -16.301 1.00 76.38 199 GLU A O 1
ATOM 1506 N N . MET A 1 200 ? 14.934 10.948 -18.123 1.00 75.00 200 MET A N 1
ATOM 1507 C CA . MET A 1 200 ? 15.239 9.705 -18.841 1.00 75.00 200 MET A CA 1
ATOM 1508 C C . MET A 1 200 ? 15.857 10.014 -20.199 1.00 75.00 200 MET A C 1
ATOM 1510 O O . MET A 1 200 ? 15.458 10.959 -20.880 1.00 75.00 200 MET A O 1
ATOM 1514 N N . ARG A 1 201 ? 16.849 9.215 -20.594 1.00 78.06 201 ARG A N 1
ATOM 1515 C CA . ARG A 1 201 ? 17.531 9.336 -21.881 1.00 78.06 201 ARG A CA 1
ATOM 1516 C C . ARG A 1 201 ? 17.938 7.956 -22.369 1.00 78.06 201 ARG A C 1
ATOM 1518 O O . ARG A 1 201 ? 18.648 7.255 -21.661 1.00 78.06 201 ARG A O 1
ATOM 1525 N N . GLU A 1 202 ? 17.599 7.668 -23.617 1.00 80.00 202 GLU A N 1
ATOM 1526 C CA . GLU A 1 202 ? 18.219 6.604 -24.404 1.00 80.00 202 GLU A CA 1
ATOM 1527 C C . GLU A 1 202 ? 18.946 7.243 -25.593 1.00 80.00 202 GLU A C 1
ATOM 1529 O O . GLU A 1 202 ? 18.518 8.274 -26.120 1.00 80.00 202 GLU A O 1
ATOM 1534 N N . THR A 1 203 ? 20.104 6.713 -25.983 1.00 78.00 203 THR A N 1
ATOM 1535 C CA . THR A 1 203 ? 20.920 7.307 -27.056 1.00 78.00 203 THR A CA 1
ATOM 1536 C C . THR A 1 203 ? 21.458 6.240 -27.994 1.00 78.00 203 THR A C 1
ATOM 1538 O O . THR A 1 203 ? 22.018 5.240 -27.560 1.00 78.00 203 THR A O 1
ATOM 1541 N N . PHE A 1 204 ? 21.337 6.499 -29.296 1.00 76.69 204 PHE A N 1
ATOM 1542 C CA . PHE A 1 204 ? 21.976 5.717 -30.347 1.00 76.69 204 PHE A CA 1
ATOM 1543 C C . PHE A 1 204 ? 23.066 6.547 -31.030 1.00 76.69 204 PHE A C 1
ATOM 1545 O O . PHE A 1 204 ? 22.833 7.703 -31.382 1.00 76.69 204 PHE A O 1
ATOM 1552 N N . SER A 1 205 ? 24.246 5.958 -31.230 1.00 77.44 205 SER A N 1
ATOM 1553 C CA . SER A 1 205 ? 25.338 6.565 -31.993 1.00 77.44 205 SER A CA 1
ATOM 1554 C C . SER A 1 205 ? 26.053 5.530 -32.864 1.00 77.44 205 SER A C 1
ATOM 1556 O O . SER A 1 205 ? 26.315 4.394 -32.453 1.00 77.44 205 SER A O 1
ATOM 1558 N N . ALA A 1 206 ? 26.383 5.939 -34.086 1.00 67.94 206 ALA A N 1
ATOM 1559 C CA . ALA A 1 206 ? 27.151 5.168 -35.051 1.00 67.94 206 ALA A CA 1
ATOM 1560 C C . ALA A 1 206 ? 28.315 6.022 -35.568 1.00 67.94 206 ALA A C 1
ATOM 1562 O O . ALA A 1 206 ? 28.255 7.248 -35.556 1.00 67.94 206 ALA A O 1
ATOM 1563 N N . THR A 1 207 ? 29.401 5.368 -35.972 1.00 71.88 207 THR A N 1
ATOM 1564 C CA . THR A 1 207 ? 30.527 6.049 -36.627 1.00 71.88 207 THR A CA 1
ATOM 1565 C C . THR A 1 207 ? 30.209 6.284 -38.104 1.00 71.88 207 THR A C 1
ATOM 1567 O O . THR A 1 207 ? 29.607 5.411 -38.726 1.00 71.88 207 THR A O 1
ATOM 1570 N N . ASP A 1 208 ? 30.682 7.387 -38.693 1.00 61.94 208 ASP A N 1
ATOM 1571 C CA . ASP A 1 208 ? 30.440 7.744 -40.107 1.00 61.94 208 ASP A CA 1
ATOM 1572 C C . ASP A 1 208 ? 30.692 6.568 -41.069 1.00 61.94 208 ASP A C 1
ATOM 1574 O O . ASP A 1 208 ? 29.934 6.296 -41.998 1.00 61.94 208 ASP A O 1
ATOM 1578 N N . LEU A 1 209 ? 31.747 5.795 -40.805 1.00 65.06 209 LEU A N 1
ATOM 1579 C CA . LEU A 1 209 ? 32.125 4.649 -41.626 1.00 65.06 209 LEU A CA 1
ATOM 1580 C C . LEU A 1 209 ? 31.202 3.430 -41.440 1.00 65.06 209 LEU A C 1
ATOM 1582 O O . LEU A 1 209 ? 31.036 2.635 -42.366 1.00 65.06 209 LEU A O 1
ATOM 1586 N N . ALA A 1 210 ? 30.607 3.266 -40.256 1.00 60.94 210 ALA A N 1
ATOM 1587 C CA . ALA A 1 210 ? 29.581 2.255 -40.010 1.00 60.94 210 ALA A CA 1
ATOM 1588 C C . ALA A 1 210 ? 28.259 2.624 -40.703 1.00 60.94 210 ALA A C 1
ATOM 1590 O O . ALA A 1 210 ? 27.583 1.739 -41.224 1.00 60.94 210 ALA A O 1
ATOM 1591 N N . GLU A 1 211 ? 27.921 3.913 -40.785 1.00 64.06 211 GLU A N 1
ATOM 1592 C CA . GLU A 1 211 ? 26.722 4.389 -41.489 1.00 64.06 211 GLU A CA 1
ATOM 1593 C C . GLU A 1 211 ? 26.810 4.210 -43.011 1.00 64.06 211 GLU A C 1
ATOM 1595 O O . GLU A 1 211 ? 25.794 3.968 -43.661 1.00 64.06 211 GLU A O 1
ATOM 1600 N N . MET A 1 212 ? 28.021 4.258 -43.575 1.00 61.75 212 MET A N 1
ATOM 1601 C CA . MET A 1 212 ? 28.277 4.038 -45.005 1.00 61.75 212 MET A CA 1
ATOM 1602 C C . MET A 1 212 ? 28.331 2.558 -45.425 1.00 61.75 212 MET A C 1
ATOM 1604 O O . MET A 1 212 ? 28.456 2.270 -46.614 1.00 61.75 212 MET A O 1
ATOM 1608 N N . THR A 1 213 ? 28.283 1.610 -44.485 1.00 61.78 213 THR A N 1
ATOM 1609 C CA . THR A 1 213 ? 28.400 0.176 -44.800 1.00 61.78 213 THR A CA 1
ATOM 1610 C C . THR A 1 213 ? 27.053 -0.389 -45.274 1.00 61.78 213 THR A C 1
ATOM 1612 O O . THR A 1 213 ? 26.033 -0.216 -44.606 1.00 61.78 213 THR A O 1
ATOM 1615 N N . GLU A 1 214 ? 27.039 -1.078 -46.420 1.00 58.88 214 GLU A N 1
ATOM 1616 C CA . GLU A 1 214 ? 25.834 -1.717 -46.973 1.00 58.88 214 GLU A CA 1
ATOM 1617 C C . GLU A 1 214 ? 25.387 -2.934 -46.147 1.00 58.88 214 GLU A C 1
ATOM 1619 O O . GLU A 1 214 ? 26.206 -3.713 -45.653 1.00 58.88 214 GLU A O 1
ATOM 1624 N N . VAL A 1 215 ? 24.068 -3.117 -46.016 1.00 58.56 215 VAL A N 1
ATOM 1625 C CA . VAL A 1 215 ? 23.450 -4.185 -45.216 1.00 58.56 215 VAL A CA 1
ATOM 1626 C C . VAL A 1 215 ? 22.363 -4.887 -46.035 1.00 58.56 215 VAL A C 1
ATOM 1628 O O . VAL A 1 215 ? 21.555 -4.229 -46.680 1.00 58.56 215 VAL A O 1
ATOM 1631 N N . TYR A 1 216 ? 22.346 -6.225 -46.019 1.00 55.81 216 TYR A N 1
ATOM 1632 C CA . TYR A 1 216 ? 21.632 -7.055 -47.006 1.00 55.81 216 TYR A CA 1
ATOM 1633 C C . TYR A 1 216 ? 20.145 -7.368 -46.726 1.00 55.81 216 TYR A C 1
ATOM 1635 O O . TYR A 1 216 ? 19.497 -7.956 -47.591 1.00 55.81 216 TYR A O 1
ATOM 1643 N N . TYR A 1 217 ? 19.574 -7.036 -45.561 1.00 56.38 217 TYR A N 1
ATOM 1644 C CA . TYR A 1 217 ? 18.156 -7.335 -45.282 1.00 56.38 217 TYR A CA 1
ATOM 1645 C C . TYR A 1 217 ? 17.232 -6.202 -45.737 1.00 56.38 217 TYR A C 1
ATOM 1647 O O . TYR A 1 217 ? 17.490 -5.035 -45.463 1.00 56.38 217 TYR A O 1
ATOM 1655 N N . THR A 1 218 ? 16.116 -6.544 -46.384 1.00 52.75 218 THR A N 1
ATOM 1656 C CA . THR A 1 218 ? 15.091 -5.585 -46.819 1.00 52.75 218 THR A CA 1
ATOM 1657 C C . THR A 1 218 ? 13.875 -5.678 -45.902 1.00 52.75 218 THR A C 1
ATOM 1659 O O . THR A 1 218 ? 13.104 -6.625 -46.003 1.00 52.75 218 THR A O 1
ATOM 1662 N N . GLY A 1 219 ? 13.697 -4.705 -45.005 1.00 55.56 219 GLY A N 1
ATOM 1663 C CA . GLY A 1 219 ? 12.545 -4.666 -44.092 1.00 55.56 219 GLY A CA 1
ATOM 1664 C C . GLY A 1 219 ? 12.488 -5.810 -43.061 1.00 55.56 219 GLY A C 1
ATOM 1665 O O . GLY A 1 219 ? 13.267 -6.767 -43.097 1.00 55.56 219 GLY A O 1
ATOM 1666 N N . GLY A 1 220 ? 11.574 -5.677 -42.093 1.00 51.72 220 GLY A N 1
ATOM 1667 C CA . GLY A 1 220 ? 11.344 -6.668 -41.027 1.00 51.72 220 GLY A CA 1
ATOM 1668 C C . GLY A 1 220 ? 11.681 -6.213 -39.601 1.00 51.72 220 GLY A C 1
ATOM 1669 O O . GLY A 1 220 ? 11.613 -7.017 -38.679 1.00 51.72 220 GLY A O 1
ATOM 1670 N N . PHE A 1 221 ? 12.040 -4.946 -39.392 1.00 57.12 221 PHE A N 1
ATOM 1671 C CA . PHE A 1 221 ? 11.939 -4.316 -38.070 1.00 57.12 221 PHE A CA 1
ATOM 1672 C C . PHE A 1 221 ? 10.515 -3.766 -37.898 1.00 57.12 221 PHE A C 1
ATOM 1674 O O . PHE A 1 221 ? 9.879 -3.415 -38.891 1.00 57.12 221 PHE A O 1
ATOM 1681 N N . SER A 1 222 ? 9.997 -3.694 -36.670 1.00 50.88 222 SER A N 1
ATOM 1682 C CA . SER A 1 222 ? 8.686 -3.086 -36.406 1.00 50.88 222 SER A CA 1
ATOM 1683 C C . SER A 1 222 ? 8.675 -1.608 -36.844 1.00 50.88 222 SER A C 1
ATOM 1685 O O . SER A 1 222 ? 9.324 -0.771 -36.215 1.00 50.88 222 SER A O 1
ATOM 1687 N N . GLY A 1 223 ? 7.975 -1.291 -37.937 1.00 53.31 223 GLY A N 1
ATOM 1688 C CA . GLY A 1 223 ? 7.872 0.054 -38.522 1.00 53.31 223 GLY A CA 1
ATOM 1689 C C . GLY A 1 223 ? 7.886 0.036 -40.057 1.00 53.31 223 GLY A C 1
ATOM 1690 O O . GLY A 1 223 ? 8.364 -0.918 -40.671 1.00 53.31 223 GLY A O 1
ATOM 1691 N N . ASP A 1 224 ? 7.359 1.088 -40.687 1.00 50.38 224 ASP A N 1
ATOM 1692 C CA . ASP A 1 224 ? 7.364 1.216 -42.148 1.00 50.38 224 ASP A CA 1
ATOM 1693 C C . ASP A 1 224 ? 8.785 1.455 -42.676 1.00 50.38 224 ASP A C 1
ATOM 1695 O O . ASP A 1 224 ? 9.535 2.275 -42.143 1.00 50.38 224 ASP A O 1
ATOM 1699 N N . VAL A 1 225 ? 9.158 0.760 -43.757 1.00 53.53 225 VAL A N 1
ATOM 1700 C CA . VAL A 1 225 ? 10.383 1.059 -44.513 1.00 53.53 225 VAL A CA 1
ATOM 1701 C C . VAL A 1 225 ? 10.129 2.342 -45.315 1.00 53.53 225 VAL A C 1
ATOM 1703 O O . VAL A 1 225 ? 9.279 2.320 -46.209 1.00 53.53 225 VAL A O 1
ATOM 1706 N N . PRO A 1 226 ? 10.838 3.458 -45.060 1.00 48.31 226 PRO A N 1
ATOM 1707 C CA . PRO A 1 226 ? 10.650 4.675 -45.841 1.00 48.31 226 PRO A CA 1
ATOM 1708 C C . PRO A 1 226 ? 11.045 4.448 -47.306 1.00 48.31 226 PRO A C 1
ATOM 1710 O O . PRO A 1 226 ? 11.993 3.715 -47.609 1.00 48.31 226 PRO A O 1
ATOM 1713 N N . ALA A 1 227 ? 10.347 5.109 -48.231 1.00 42.91 227 ALA A N 1
ATOM 1714 C CA . ALA A 1 227 ? 10.719 5.109 -49.642 1.00 42.91 227 ALA A CA 1
ATOM 1715 C C . ALA A 1 227 ? 12.133 5.701 -49.803 1.00 42.91 227 ALA A C 1
ATOM 1717 O O . ALA A 1 227 ? 12.334 6.888 -49.565 1.00 42.91 227 ALA A O 1
ATOM 1718 N N . GLY A 1 228 ? 13.112 4.872 -50.187 1.00 52.34 228 GLY A N 1
ATOM 1719 C CA . GLY A 1 228 ? 14.513 5.294 -50.329 1.00 52.34 228 GLY A CA 1
ATOM 1720 C C . GLY A 1 228 ? 15.540 4.554 -49.467 1.00 52.34 228 GLY A C 1
ATOM 1721 O O . GLY A 1 228 ? 16.683 4.990 -49.439 1.00 52.34 228 GLY A O 1
ATOM 1722 N N . GLY A 1 229 ? 15.205 3.418 -48.837 1.00 46.72 229 GLY A N 1
ATOM 1723 C CA . GLY A 1 229 ? 16.132 2.576 -48.043 1.00 46.72 229 GLY A CA 1
ATOM 1724 C C . GLY A 1 229 ? 17.367 1.994 -48.768 1.00 46.72 229 GLY A C 1
ATOM 1725 O O . GLY A 1 229 ? 18.012 1.093 -48.240 1.00 46.72 229 GLY A O 1
ATOM 1726 N N . ALA A 1 230 ? 17.683 2.494 -49.965 1.00 47.28 230 ALA A N 1
ATOM 1727 C CA . ALA A 1 230 ? 18.897 2.237 -50.739 1.00 47.28 230 ALA A CA 1
ATOM 1728 C C . ALA A 1 230 ? 19.691 3.531 -51.053 1.00 47.28 230 ALA A C 1
ATOM 1730 O O . ALA A 1 230 ? 20.581 3.511 -51.901 1.00 47.28 230 ALA A O 1
ATOM 1731 N N . GLN A 1 231 ? 19.364 4.674 -50.431 1.00 43.56 231 GLN A N 1
ATOM 1732 C CA . GLN A 1 231 ? 20.121 5.921 -50.592 1.00 43.56 231 GLN A CA 1
ATOM 1733 C C . GLN A 1 231 ? 21.299 6.007 -49.615 1.00 43.56 231 GLN A C 1
ATOM 1735 O O . GLN A 1 231 ? 21.181 5.724 -48.423 1.00 43.56 231 GLN A O 1
ATOM 1740 N N . ALA A 1 232 ? 22.444 6.446 -50.141 1.00 40.81 232 ALA A N 1
ATOM 1741 C CA . ALA A 1 232 ? 23.644 6.739 -49.371 1.00 40.81 232 ALA A CA 1
ATOM 1742 C C . ALA A 1 232 ? 23.350 7.805 -48.298 1.00 40.81 232 ALA A C 1
ATOM 1744 O O . ALA A 1 232 ? 22.930 8.913 -48.628 1.00 40.81 232 ALA A O 1
ATOM 1745 N N . GLY A 1 233 ? 23.578 7.460 -47.027 1.00 49.56 233 GLY A N 1
ATOM 1746 C CA . GLY A 1 233 ? 23.442 8.374 -45.884 1.00 49.56 233 GLY A CA 1
ATOM 1747 C C . GLY A 1 233 ? 22.554 7.876 -44.739 1.00 49.56 233 GLY A C 1
ATOM 1748 O O . GLY A 1 233 ? 22.581 8.468 -43.670 1.00 49.56 233 GLY A O 1
ATOM 1749 N N . THR A 1 234 ? 21.793 6.791 -44.910 1.00 52.50 234 THR A N 1
ATOM 1750 C CA . THR A 1 234 ? 21.099 6.096 -43.804 1.00 52.50 234 THR A CA 1
ATOM 1751 C C . THR A 1 234 ? 21.025 4.602 -44.105 1.00 52.50 234 THR A C 1
ATOM 1753 O O . THR A 1 234 ? 20.134 4.136 -44.812 1.00 52.50 234 THR A O 1
ATOM 1756 N N . SER A 1 235 ? 21.977 3.819 -43.589 1.00 58.25 235 SER A N 1
ATOM 1757 C CA . SER A 1 235 ? 21.896 2.362 -43.715 1.00 58.25 235 SER A CA 1
ATOM 1758 C C . SER A 1 235 ? 20.684 1.827 -42.935 1.00 58.25 235 SER A C 1
ATOM 1760 O O . SER A 1 235 ? 20.316 2.345 -41.876 1.00 58.25 235 SER A O 1
ATOM 1762 N N . LEU A 1 236 ? 20.070 0.742 -43.422 1.00 62.06 236 LEU A N 1
ATOM 1763 C CA . LEU A 1 236 ? 18.997 0.015 -42.717 1.00 62.06 236 LEU A CA 1
ATOM 1764 C C . LEU A 1 236 ? 19.391 -0.380 -41.279 1.00 62.06 236 LEU A C 1
ATOM 1766 O O . LEU A 1 236 ? 18.533 -0.528 -40.410 1.00 62.06 236 LEU A O 1
ATOM 1770 N N . PHE A 1 237 ? 20.693 -0.491 -41.009 1.00 63.91 237 PHE A N 1
ATOM 1771 C CA . PHE A 1 237 ? 21.248 -0.739 -39.685 1.00 63.91 237 PHE A CA 1
ATOM 1772 C C . PHE A 1 237 ? 21.126 0.460 -38.737 1.00 63.91 237 PHE A C 1
ATOM 1774 O O . PHE A 1 237 ? 20.700 0.274 -37.597 1.00 63.91 237 PHE A O 1
ATOM 1781 N N . THR A 1 238 ? 21.423 1.678 -39.199 1.00 67.50 238 THR A N 1
ATOM 1782 C CA . THR A 1 238 ? 21.205 2.911 -38.422 1.00 67.50 238 THR A CA 1
ATOM 1783 C C . THR A 1 238 ? 19.723 3.074 -38.077 1.00 67.50 238 THR A C 1
ATOM 1785 O O . THR A 1 238 ? 19.379 3.341 -36.925 1.00 67.50 238 THR A O 1
ATOM 1788 N N . LEU A 1 239 ? 18.827 2.817 -39.037 1.00 68.81 239 LEU A N 1
ATOM 1789 C CA . LEU A 1 239 ? 17.378 2.883 -38.817 1.00 68.81 239 LEU A CA 1
ATOM 1790 C C . LEU A 1 239 ? 16.897 1.852 -37.785 1.00 68.81 239 LEU A C 1
ATOM 1792 O O . LEU A 1 239 ? 16.166 2.200 -36.859 1.00 68.81 239 LEU A O 1
ATOM 1796 N N . LYS A 1 240 ? 17.350 0.598 -37.889 1.00 72.06 240 LYS A N 1
ATOM 1797 C CA . LYS A 1 240 ? 17.061 -0.447 -36.896 1.00 72.06 240 LYS A CA 1
ATOM 1798 C C . LYS A 1 240 ? 17.549 -0.053 -35.500 1.00 72.06 240 LYS A C 1
ATOM 1800 O O . LYS A 1 240 ? 16.836 -0.276 -34.524 1.00 72.06 240 LYS A O 1
ATOM 1805 N N . GLY A 1 241 ? 18.749 0.519 -35.405 1.00 73.19 241 GLY A N 1
ATOM 1806 C CA . GLY A 1 241 ? 19.309 1.026 -34.155 1.00 73.19 241 GLY A CA 1
ATOM 1807 C C . GLY A 1 241 ? 18.406 2.069 -33.500 1.00 73.19 241 GLY A C 1
ATOM 1808 O O . GLY A 1 241 ? 18.056 1.922 -32.331 1.00 73.19 241 GLY A O 1
ATOM 1809 N N . LEU A 1 242 ? 17.944 3.050 -34.281 1.00 74.38 242 LEU A N 1
ATOM 1810 C CA . LEU A 1 242 ? 17.018 4.091 -33.827 1.00 74.38 242 LEU A CA 1
ATOM 1811 C C . LEU A 1 242 ? 15.652 3.532 -33.403 1.00 74.38 242 LEU A C 1
ATOM 1813 O O . LEU A 1 242 ? 15.165 3.881 -32.329 1.00 74.38 242 LEU A O 1
ATOM 1817 N N . VAL A 1 243 ? 15.049 2.638 -34.196 1.00 75.69 243 VAL A N 1
ATOM 1818 C CA . VAL A 1 243 ? 13.759 2.000 -33.864 1.00 75.69 243 VAL A CA 1
ATOM 1819 C C . VAL A 1 243 ? 13.868 1.197 -32.568 1.00 75.69 243 VAL A C 1
ATOM 1821 O O . VAL A 1 243 ? 13.029 1.337 -31.681 1.00 75.69 243 VAL A O 1
ATOM 1824 N N . LYS A 1 244 ? 14.932 0.403 -32.407 1.00 77.06 244 LYS A N 1
ATOM 1825 C CA . LYS A 1 244 ? 15.149 -0.390 -31.190 1.00 77.06 244 LYS A CA 1
ATOM 1826 C C . LYS A 1 244 ? 15.485 0.471 -29.975 1.00 77.06 244 LYS A C 1
ATOM 1828 O O . LYS A 1 244 ? 15.079 0.118 -28.876 1.00 77.06 244 LYS A O 1
ATOM 1833 N N . SER A 1 245 ? 16.186 1.590 -30.151 1.00 79.62 245 SER A N 1
ATOM 1834 C CA . SER A 1 245 ? 16.366 2.581 -29.084 1.00 79.62 245 SER A CA 1
ATOM 1835 C C . SER A 1 245 ? 15.044 3.231 -28.672 1.00 79.62 245 SER A C 1
ATOM 1837 O O . SER A 1 245 ? 14.821 3.425 -27.486 1.00 79.62 245 SER A O 1
ATOM 1839 N N . ASN A 1 246 ? 14.139 3.522 -29.610 1.00 79.00 246 ASN A N 1
ATOM 1840 C CA . ASN A 1 246 ? 12.817 4.059 -29.275 1.00 79.00 246 ASN A CA 1
ATOM 1841 C C . ASN A 1 246 ? 11.981 3.045 -28.474 1.00 79.00 246 ASN A C 1
ATOM 1843 O O . ASN A 1 246 ? 11.430 3.399 -27.438 1.00 79.00 246 ASN A O 1
ATOM 1847 N N . ILE A 1 247 ? 11.959 1.776 -28.897 1.00 77.56 247 ILE A N 1
ATOM 1848 C CA . ILE A 1 247 ? 11.270 0.702 -28.159 1.00 77.56 247 ILE A CA 1
ATOM 1849 C C . ILE A 1 247 ? 11.838 0.566 -26.742 1.00 77.56 247 ILE A C 1
ATOM 1851 O O . ILE A 1 247 ? 11.081 0.659 -25.784 1.00 77.56 247 ILE A O 1
ATOM 1855 N N . ARG A 1 248 ? 13.170 0.492 -26.590 1.00 79.69 248 ARG A N 1
ATOM 1856 C CA . ARG A 1 248 ? 13.801 0.451 -25.260 1.00 79.69 248 ARG A CA 1
ATOM 1857 C C . ARG A 1 248 ? 13.448 1.658 -24.401 1.00 79.69 248 ARG A C 1
ATOM 1859 O O . ARG A 1 248 ? 13.164 1.492 -23.226 1.00 79.69 248 ARG A O 1
ATOM 1866 N N . PHE A 1 249 ? 13.423 2.860 -24.978 1.00 81.44 249 PHE A N 1
ATOM 1867 C CA . PHE A 1 249 ? 13.028 4.054 -24.235 1.00 81.44 249 PHE A CA 1
ATOM 1868 C C . PHE A 1 249 ? 11.598 3.943 -23.690 1.00 81.44 249 PHE A C 1
ATOM 1870 O O . PHE A 1 249 ? 11.356 4.314 -22.544 1.00 81.44 249 PHE A O 1
ATOM 1877 N N . LYS A 1 250 ? 10.654 3.413 -24.478 1.00 79.56 250 LYS A N 1
ATOM 1878 C CA . LYS A 1 250 ? 9.284 3.160 -24.007 1.00 79.56 250 LYS A CA 1
ATOM 1879 C C . LYS A 1 250 ? 9.250 2.112 -22.890 1.00 79.56 250 LYS A C 1
ATOM 1881 O O . LYS A 1 250 ? 8.586 2.337 -21.882 1.00 79.56 250 LYS A O 1
ATOM 1886 N N . ASP A 1 251 ? 9.991 1.017 -23.042 1.00 78.88 251 ASP A N 1
ATOM 1887 C CA . ASP A 1 251 ? 10.069 -0.043 -22.029 1.00 78.88 251 ASP A CA 1
ATOM 1888 C C . ASP A 1 251 ? 10.691 0.468 -20.720 1.00 78.88 251 ASP A C 1
ATOM 1890 O O . ASP A 1 251 ? 10.205 0.162 -19.630 1.00 78.88 251 ASP A O 1
ATOM 1894 N N . ASP A 1 252 ? 11.738 1.291 -20.812 1.00 82.25 252 ASP A N 1
ATOM 1895 C CA . ASP A 1 252 ? 12.386 1.919 -19.661 1.00 82.25 252 ASP A CA 1
ATOM 1896 C C . ASP A 1 252 ? 11.410 2.840 -18.923 1.00 82.25 252 ASP A C 1
ATOM 1898 O O . ASP A 1 252 ? 11.361 2.827 -17.688 1.00 82.25 252 ASP A O 1
ATOM 1902 N N . VAL A 1 253 ? 10.619 3.628 -19.664 1.00 80.00 253 VAL A N 1
ATOM 1903 C CA . VAL A 1 253 ? 9.569 4.488 -19.098 1.00 80.00 253 VAL A CA 1
ATOM 1904 C C . VAL A 1 253 ? 8.573 3.647 -18.302 1.00 80.00 253 VAL A C 1
ATOM 1906 O O . VAL A 1 253 ? 8.327 3.956 -17.135 1.00 80.00 253 VAL A O 1
ATOM 1909 N N . GLU A 1 254 ? 8.063 2.553 -18.866 1.00 77.94 254 GLU A N 1
ATOM 1910 C CA . GLU A 1 254 ? 7.128 1.672 -18.159 1.00 77.94 254 GLU A CA 1
ATOM 1911 C C . GLU A 1 254 ? 7.777 1.022 -16.929 1.00 77.94 254 GLU A C 1
ATOM 1913 O O . GLU A 1 254 ? 7.209 1.035 -15.837 1.00 77.94 254 GLU A O 1
ATOM 1918 N N . MET A 1 255 ? 9.006 0.515 -17.049 1.00 79.06 255 MET A N 1
ATOM 1919 C CA . MET A 1 255 ? 9.739 -0.063 -15.918 1.00 79.06 255 MET A CA 1
ATOM 1920 C C . MET A 1 255 ? 9.921 0.944 -14.784 1.00 79.06 255 MET A C 1
ATOM 1922 O O . MET A 1 255 ? 9.789 0.588 -13.606 1.00 79.06 255 MET A O 1
ATOM 1926 N N . LYS A 1 256 ? 10.186 2.210 -15.117 1.00 80.06 256 LYS A N 1
ATOM 1927 C CA . LYS A 1 256 ? 10.293 3.279 -14.128 1.00 80.06 256 LYS A CA 1
ATOM 1928 C C . LYS A 1 256 ? 8.939 3.608 -13.497 1.00 80.06 256 LYS A C 1
ATOM 1930 O O . LYS A 1 256 ? 8.898 3.806 -12.285 1.00 80.06 256 LYS A O 1
ATOM 1935 N N . LEU A 1 257 ? 7.847 3.611 -14.257 1.00 78.50 257 LEU A N 1
ATOM 1936 C CA . LEU A 1 257 ? 6.496 3.816 -13.720 1.00 78.50 257 LEU A CA 1
ATOM 1937 C C . LEU A 1 257 ? 6.046 2.655 -12.823 1.00 78.50 257 LEU A C 1
ATOM 1939 O O . LEU A 1 257 ? 5.442 2.884 -11.777 1.00 78.50 257 LEU A O 1
ATOM 1943 N N . MET A 1 258 ? 6.369 1.412 -13.181 1.00 80.06 258 MET A N 1
ATOM 1944 C CA . MET A 1 258 ? 5.962 0.237 -12.413 1.00 80.06 258 MET A CA 1
ATOM 1945 C C . MET A 1 258 ? 6.811 0.034 -11.155 1.00 80.06 258 MET A C 1
ATOM 1947 O O . MET A 1 258 ? 6.280 -0.192 -10.070 1.00 80.06 258 MET A O 1
ATOM 1951 N N . ARG A 1 259 ? 8.140 0.071 -11.300 1.00 80.19 259 ARG A N 1
ATOM 1952 C CA . ARG A 1 259 ? 9.108 -0.393 -10.287 1.00 80.19 259 ARG A CA 1
ATOM 1953 C C . ARG A 1 259 ? 10.114 0.676 -9.865 1.00 80.19 259 ARG A C 1
ATOM 1955 O O . ARG A 1 259 ? 11.029 0.373 -9.100 1.00 80.19 259 ARG A O 1
ATOM 1962 N N . GLY A 1 260 ? 10.001 1.897 -10.381 1.00 80.75 260 GLY A N 1
ATOM 1963 C CA . GLY A 1 260 ? 10.918 2.978 -10.048 1.00 80.75 260 GLY A CA 1
ATOM 1964 C C . GLY A 1 260 ? 10.941 3.258 -8.552 1.00 80.75 260 GLY A C 1
ATOM 1965 O O . GLY A 1 260 ? 9.918 3.197 -7.884 1.00 80.75 260 GLY A O 1
ATOM 1966 N N . ASN A 1 261 ? 12.118 3.573 -8.024 1.00 80.69 261 ASN A N 1
ATOM 1967 C CA . ASN A 1 261 ? 12.264 4.036 -6.652 1.00 80.69 261 ASN A CA 1
ATOM 1968 C C . ASN A 1 261 ? 12.983 5.391 -6.618 1.00 80.69 261 ASN A C 1
ATOM 1970 O O . ASN A 1 261 ? 13.655 5.777 -7.591 1.00 80.69 261 ASN A O 1
ATOM 1974 N N . ILE A 1 262 ? 12.843 6.085 -5.491 1.00 79.50 262 ILE A N 1
ATOM 1975 C CA . ILE A 1 262 ? 13.604 7.288 -5.166 1.00 79.50 262 ILE A CA 1
ATOM 1976 C C . ILE A 1 262 ? 15.089 6.954 -4.979 1.00 79.50 262 ILE A C 1
ATOM 1978 O O . ILE A 1 262 ? 15.465 5.855 -4.564 1.00 79.50 262 ILE A O 1
ATOM 1982 N N . VAL A 1 263 ? 15.954 7.920 -5.277 1.00 76.12 263 VAL A N 1
ATOM 1983 C CA . VAL A 1 263 ? 17.403 7.823 -5.080 1.00 76.12 263 VAL A CA 1
ATOM 1984 C C . VAL A 1 263 ? 17.768 8.584 -3.809 1.00 76.12 263 VAL A C 1
ATOM 1986 O O . VAL A 1 263 ? 17.858 9.807 -3.809 1.00 76.12 263 VAL A O 1
ATOM 1989 N N . ASN A 1 264 ? 18.000 7.854 -2.716 1.00 74.31 264 ASN A N 1
ATOM 1990 C CA . ASN A 1 264 ? 18.390 8.424 -1.418 1.00 74.31 264 ASN A CA 1
ATOM 1991 C C . ASN A 1 264 ? 19.886 8.251 -1.084 1.00 74.31 264 ASN A C 1
ATOM 1993 O O . ASN A 1 264 ? 20.354 8.724 -0.049 1.00 74.31 264 ASN A O 1
ATOM 1997 N N . ASN A 1 265 ? 20.643 7.563 -1.941 1.00 74.88 265 ASN A N 1
ATOM 1998 C CA . ASN A 1 265 ? 22.069 7.334 -1.745 1.00 74.88 265 ASN A CA 1
ATOM 1999 C C . ASN A 1 265 ? 22.863 8.555 -2.223 1.00 74.88 265 ASN A C 1
ATOM 2001 O O . ASN A 1 265 ? 22.894 8.834 -3.419 1.00 74.88 265 ASN A O 1
ATOM 2005 N N . SER A 1 266 ? 23.555 9.234 -1.306 1.00 72.19 266 SER A N 1
ATOM 2006 C CA . SER A 1 266 ? 24.326 10.455 -1.582 1.00 72.19 266 SER A CA 1
ATOM 2007 C C . SER A 1 266 ? 25.463 10.285 -2.597 1.00 72.19 266 SER A C 1
ATOM 2009 O O . SER A 1 266 ? 25.893 11.268 -3.192 1.00 72.19 266 SER A O 1
ATOM 2011 N N . GLY A 1 267 ? 25.938 9.056 -2.828 1.00 74.50 267 GLY A N 1
ATOM 2012 C CA . GLY A 1 267 ? 26.921 8.746 -3.873 1.00 74.50 267 GLY A CA 1
ATOM 2013 C C . GLY A 1 267 ? 26.329 8.608 -5.282 1.00 74.50 267 GLY A C 1
ATOM 2014 O O . GLY A 1 267 ? 27.082 8.510 -6.247 1.00 74.50 267 GLY A O 1
ATOM 2015 N N . LEU A 1 268 ? 24.998 8.578 -5.401 1.00 67.88 268 LEU A N 1
ATOM 2016 C CA . LEU A 1 268 ? 24.247 8.422 -6.654 1.00 67.88 268 LEU A CA 1
ATOM 2017 C C . LEU A 1 268 ? 23.259 9.573 -6.894 1.00 67.88 268 LEU A C 1
ATOM 2019 O O . LEU A 1 268 ? 22.935 9.859 -8.044 1.00 67.88 268 LEU A O 1
ATOM 2023 N N . SER A 1 269 ? 22.791 10.241 -5.835 1.00 64.25 269 SER A N 1
ATOM 2024 C CA . SER A 1 269 ? 21.936 11.421 -5.935 1.00 64.25 269 SER A CA 1
ATOM 2025 C C . SER A 1 269 ? 22.757 12.599 -6.450 1.00 64.25 269 SER A C 1
ATOM 2027 O O . SER A 1 269 ? 23.668 13.080 -5.771 1.00 64.25 269 SER A O 1
ATOM 2029 N N . THR A 1 270 ? 22.432 13.090 -7.639 1.00 61.88 270 THR A N 1
ATOM 2030 C CA . THR A 1 270 ? 22.937 14.382 -8.113 1.00 61.88 270 THR A CA 1
ATOM 2031 C C . THR A 1 270 ? 21.935 15.476 -7.745 1.00 61.88 270 THR A C 1
ATOM 2033 O O . THR A 1 270 ? 20.790 15.197 -7.397 1.00 61.88 270 THR A O 1
ATOM 2036 N N . SER A 1 271 ? 22.322 16.750 -7.845 1.00 58.72 271 SER A N 1
ATOM 2037 C CA . SER A 1 271 ? 21.391 17.876 -7.649 1.00 58.72 271 SER A CA 1
ATOM 2038 C C . SER A 1 271 ? 20.229 17.908 -8.660 1.00 58.72 271 SER A C 1
ATOM 2040 O O . SER A 1 271 ? 19.296 18.696 -8.484 1.00 58.72 271 SER A O 1
ATOM 2042 N N . THR A 1 272 ? 20.279 17.066 -9.700 1.00 58.69 272 THR A N 1
ATOM 2043 C CA . THR A 1 272 ? 19.287 16.981 -10.780 1.00 58.69 272 THR A CA 1
ATOM 2044 C C . THR A 1 272 ? 18.508 15.662 -10.787 1.00 58.69 272 THR A C 1
ATOM 2046 O O . THR A 1 272 ? 17.321 15.686 -11.082 1.00 58.69 272 THR A O 1
ATOM 2049 N N . SER A 1 273 ? 19.104 14.533 -10.376 1.00 63.81 273 SER A N 1
ATOM 2050 C CA . SER A 1 273 ? 18.447 13.219 -10.408 1.00 63.81 273 SER A CA 1
ATOM 2051 C C . SER A 1 273 ? 18.182 12.676 -9.005 1.00 63.81 273 SER A C 1
ATOM 2053 O O . SER A 1 273 ? 19.080 12.183 -8.318 1.00 63.81 273 SER A O 1
ATOM 2055 N N . VAL A 1 274 ? 16.916 12.767 -8.596 1.00 69.31 274 VAL A N 1
ATOM 2056 C CA . VAL A 1 274 ? 16.386 12.240 -7.324 1.00 69.31 274 VAL A CA 1
ATOM 2057 C C . VAL A 1 274 ? 15.569 10.954 -7.513 1.00 69.31 274 VAL A C 1
ATOM 2059 O O . VAL A 1 274 ? 15.183 10.313 -6.538 1.00 69.31 274 VAL A O 1
ATOM 2062 N N . GLY A 1 275 ? 15.358 10.530 -8.765 1.00 76.25 275 GLY A N 1
ATOM 2063 C CA . GLY A 1 275 ? 14.475 9.421 -9.127 1.00 76.25 275 GLY A CA 1
ATOM 2064 C C . GLY A 1 275 ? 12.994 9.739 -8.903 1.00 76.25 275 GLY A C 1
ATOM 2065 O O . GLY A 1 275 ? 12.645 10.751 -8.311 1.00 76.25 275 GLY A O 1
ATOM 2066 N N . SER A 1 276 ? 12.122 8.865 -9.395 1.00 78.62 276 SER A N 1
ATOM 2067 C CA . SER A 1 276 ? 10.684 8.876 -9.117 1.00 78.62 276 SER A CA 1
ATOM 2068 C C . SER A 1 276 ? 10.258 7.536 -8.525 1.00 78.62 276 SER A C 1
ATOM 2070 O O . SER A 1 276 ? 10.802 6.487 -8.905 1.00 78.62 276 SER A O 1
ATOM 2072 N N . GLU A 1 277 ? 9.308 7.578 -7.593 1.00 83.62 277 GLU A N 1
ATOM 2073 C CA . GLU A 1 277 ? 8.655 6.381 -7.068 1.00 83.62 277 GLU A CA 1
ATOM 2074 C C . GLU A 1 277 ? 7.573 5.905 -8.046 1.00 83.62 277 GLU A C 1
ATOM 2076 O O . GLU A 1 277 ? 6.764 6.707 -8.519 1.00 83.62 277 GLU A O 1
ATOM 2081 N N . GLY A 1 278 ? 7.601 4.615 -8.379 1.00 80.19 278 GLY A N 1
ATOM 2082 C CA . GLY A 1 278 ? 6.614 3.934 -9.208 1.00 80.19 278 GLY A CA 1
ATOM 2083 C C . GLY A 1 278 ? 5.464 3.344 -8.392 1.00 80.19 278 GLY A C 1
ATOM 2084 O O . GLY A 1 278 ? 5.470 3.370 -7.162 1.00 80.19 278 GLY A O 1
ATOM 2085 N N . ILE A 1 279 ? 4.481 2.760 -9.077 1.00 79.25 279 ILE A N 1
ATOM 2086 C CA . ILE A 1 279 ? 3.248 2.273 -8.444 1.00 79.25 279 ILE A CA 1
ATOM 2087 C C . ILE A 1 279 ? 3.487 1.118 -7.461 1.00 79.25 279 ILE A C 1
ATOM 2089 O O . ILE A 1 279 ? 2.885 1.102 -6.393 1.00 79.25 279 ILE A O 1
ATOM 2093 N N . ILE A 1 280 ? 4.378 0.164 -7.766 1.00 81.50 280 ILE A N 1
ATOM 2094 C CA . ILE A 1 280 ? 4.591 -1.009 -6.902 1.00 81.50 280 ILE A CA 1
ATOM 2095 C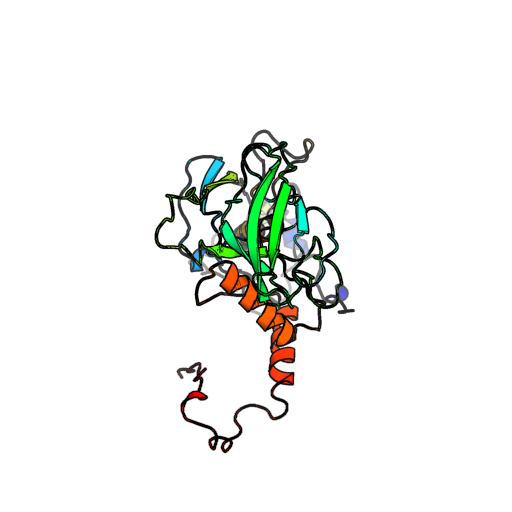 C . ILE A 1 280 ? 5.250 -0.610 -5.572 1.00 81.50 280 ILE A C 1
ATOM 2097 O O . ILE A 1 280 ? 4.723 -1.000 -4.532 1.00 81.50 280 ILE A O 1
ATOM 2101 N N . PRO A 1 281 ? 6.358 0.161 -5.545 1.00 82.50 281 PRO A N 1
ATOM 2102 C CA . PRO A 1 281 ? 6.937 0.627 -4.284 1.00 82.50 281 PRO A CA 1
ATOM 2103 C C . PRO A 1 281 ? 5.968 1.476 -3.460 1.00 82.50 281 PRO A C 1
ATOM 2105 O O . PRO A 1 281 ? 5.872 1.264 -2.254 1.00 82.50 281 PRO A O 1
ATOM 2108 N N . LYS A 1 282 ? 5.173 2.329 -4.120 1.00 78.94 282 LYS A N 1
ATOM 2109 C CA . LYS A 1 282 ? 4.145 3.131 -3.452 1.00 78.94 282 LYS A CA 1
ATOM 2110 C C . LYS A 1 282 ? 3.076 2.263 -2.780 1.00 78.94 282 LYS A C 1
ATOM 2112 O O . LYS A 1 282 ? 2.763 2.463 -1.611 1.00 78.94 282 LYS A O 1
ATOM 2117 N N . VAL A 1 283 ? 2.565 1.249 -3.483 1.00 78.06 283 VAL A N 1
ATOM 2118 C CA . VAL A 1 283 ? 1.609 0.276 -2.922 1.00 78.06 283 VAL A CA 1
ATOM 2119 C C . VAL A 1 283 ? 2.246 -0.575 -1.818 1.00 78.06 283 VAL A C 1
ATOM 2121 O O . VAL A 1 283 ? 1.562 -0.955 -0.880 1.00 78.06 283 VAL A O 1
ATOM 2124 N N . LEU A 1 284 ? 3.545 -0.869 -1.871 1.00 80.12 284 LEU A N 1
ATOM 2125 C CA . LEU A 1 284 ? 4.220 -1.585 -0.781 1.00 80.12 284 LEU A CA 1
ATOM 2126 C C . LEU A 1 284 ? 4.384 -0.732 0.483 1.00 80.12 284 LEU A C 1
ATOM 2128 O O . LEU A 1 284 ? 4.396 -1.288 1.579 1.00 80.12 284 LEU A O 1
ATOM 2132 N N . ALA A 1 285 ? 4.551 0.583 0.337 1.00 77.94 285 ALA A N 1
ATOM 2133 C CA . ALA A 1 285 ? 4.701 1.499 1.462 1.00 77.94 285 ALA A CA 1
ATOM 2134 C C . ALA A 1 285 ? 3.356 1.828 2.127 1.00 77.94 285 ALA A C 1
ATOM 2136 O O . ALA A 1 285 ? 3.261 1.782 3.353 1.00 77.94 285 ALA A O 1
ATOM 2137 N N . ASP A 1 286 ? 2.333 2.119 1.320 1.00 74.38 286 ASP A N 1
ATOM 2138 C CA . ASP A 1 286 ? 1.057 2.666 1.802 1.00 74.38 286 ASP A CA 1
ATOM 2139 C C . ASP A 1 286 ? -0.143 1.731 1.589 1.00 74.38 286 ASP A C 1
ATOM 2141 O O . ASP A 1 286 ? -1.248 2.011 2.051 1.00 74.38 286 ASP A O 1
ATOM 2145 N N . GLY A 1 287 ? 0.040 0.621 0.874 1.00 70.06 287 GLY A N 1
ATOM 2146 C CA . GLY A 1 287 ? -1.029 -0.319 0.562 1.00 70.06 287 GLY A CA 1
ATOM 2147 C C . GLY A 1 287 ? -1.336 -1.294 1.694 1.00 70.06 287 GLY A C 1
ATOM 2148 O O . GLY A 1 287 ? -0.480 -1.734 2.464 1.00 70.06 287 GLY A O 1
ATOM 2149 N N . GLU A 1 288 ? -2.601 -1.693 1.749 1.00 69.44 288 GLU A N 1
ATOM 2150 C CA . GLU A 1 288 ? -3.096 -2.692 2.689 1.00 69.44 288 GLU A CA 1
ATOM 2151 C C . GLU A 1 288 ? -2.569 -4.078 2.298 1.00 69.44 288 GLU A C 1
ATOM 2153 O O . GLU A 1 288 ? -2.791 -4.565 1.187 1.00 69.44 288 GLU A O 1
ATOM 2158 N N . THR A 1 289 ? -1.842 -4.724 3.211 1.00 67.25 289 THR A N 1
ATOM 2159 C CA . THR A 1 289 ? -1.154 -5.983 2.909 1.00 67.25 289 THR A CA 1
ATOM 2160 C C . THR A 1 289 ? -1.949 -7.179 3.415 1.00 67.25 289 THR A C 1
ATOM 2162 O O . THR A 1 289 ? -2.088 -7.383 4.620 1.00 67.25 289 THR A O 1
ATOM 2165 N N . VAL A 1 290 ? -2.383 -8.037 2.489 1.00 68.62 290 VAL A N 1
ATOM 2166 C CA . VAL A 1 290 ? -2.888 -9.380 2.804 1.00 68.62 290 VAL A CA 1
ATOM 2167 C C . VAL A 1 290 ? -1.850 -10.405 2.375 1.00 68.62 290 VAL A C 1
ATOM 2169 O O . VAL A 1 290 ? -1.645 -10.660 1.189 1.00 68.62 290 VAL A O 1
ATOM 2172 N N . GLY A 1 291 ? -1.170 -11.000 3.353 1.00 65.88 291 GLY A N 1
ATOM 2173 C CA . GLY A 1 291 ? -0.189 -12.047 3.090 1.00 65.88 291 GLY A CA 1
ATOM 2174 C C . GLY A 1 291 ? -0.847 -13.349 2.621 1.00 65.88 291 GLY A C 1
ATOM 2175 O O . GLY A 1 291 ? -1.834 -13.814 3.203 1.00 65.88 291 GLY A O 1
ATOM 2176 N N . TYR A 1 292 ? -0.253 -13.986 1.611 1.00 65.62 292 TYR A N 1
ATOM 2177 C CA . TYR A 1 292 ? -0.546 -15.370 1.244 1.00 65.62 292 TYR A CA 1
ATOM 2178 C C . TYR A 1 292 ? 0.739 -16.112 0.861 1.00 65.62 292 TYR A C 1
ATOM 2180 O O . TYR A 1 292 ? 1.733 -15.514 0.448 1.00 65.62 292 TYR A O 1
ATOM 2188 N N . THR A 1 293 ? 0.738 -17.434 1.026 1.00 67.94 293 THR A N 1
ATOM 2189 C CA . THR A 1 293 ? 1.851 -18.279 0.580 1.00 67.94 293 THR A CA 1
ATOM 2190 C C . THR A 1 293 ? 1.660 -18.630 -0.898 1.00 67.94 293 THR A C 1
ATOM 2192 O O . THR A 1 293 ? 0.582 -19.116 -1.253 1.00 67.94 293 THR A O 1
ATOM 2195 N N . PRO A 1 294 ? 2.674 -18.438 -1.766 1.00 60.75 294 PRO A N 1
ATOM 2196 C CA . PRO A 1 294 ? 2.592 -18.843 -3.168 1.00 60.75 294 PRO A CA 1
ATOM 2197 C C . PRO A 1 294 ? 2.167 -20.315 -3.304 1.00 60.75 294 PRO A C 1
ATOM 2199 O O . PRO A 1 294 ? 2.769 -21.183 -2.672 1.00 60.75 294 PRO A O 1
ATOM 2202 N N . GLY A 1 295 ? 1.135 -20.585 -4.111 1.00 62.25 295 GLY A N 1
ATOM 2203 C CA . GLY A 1 295 ? 0.519 -21.913 -4.258 1.00 62.25 295 GLY A CA 1
ATOM 2204 C C . GLY A 1 295 ? -0.762 -22.150 -3.440 1.00 62.25 295 GLY A C 1
ATOM 2205 O O . GLY A 1 295 ? -1.404 -23.171 -3.640 1.00 62.25 295 GLY A O 1
ATOM 2206 N N . ASN A 1 296 ? -1.147 -21.224 -2.548 1.00 65.81 296 ASN A N 1
ATOM 2207 C CA . ASN A 1 296 ? -2.323 -21.351 -1.669 1.00 65.81 296 ASN A CA 1
ATOM 2208 C C . ASN A 1 296 ? -3.255 -20.123 -1.759 1.00 65.81 296 ASN A C 1
ATOM 2210 O O . ASN A 1 296 ? -3.667 -19.579 -0.733 1.00 65.81 296 ASN A O 1
ATOM 2214 N N . LEU A 1 297 ? -3.545 -19.626 -2.966 1.00 69.88 297 LEU A N 1
ATOM 2215 C CA . LEU A 1 297 ? -4.529 -18.550 -3.134 1.00 69.88 297 LEU A CA 1
ATOM 2216 C C . LEU A 1 297 ? -5.922 -19.180 -3.279 1.00 69.88 297 LEU A C 1
ATOM 2218 O O . LEU A 1 297 ? -6.385 -19.444 -4.383 1.00 69.88 297 LEU A O 1
ATOM 2222 N N . ASP A 1 298 ? -6.534 -19.511 -2.143 1.00 72.69 298 ASP A N 1
ATOM 2223 C CA . ASP A 1 298 ? -7.830 -20.186 -2.069 1.00 72.69 298 ASP A CA 1
ATOM 2224 C C . ASP A 1 298 ? -9.009 -19.203 -1.916 1.00 72.69 298 ASP A C 1
ATOM 2226 O O . ASP A 1 298 ? -8.842 -17.995 -1.729 1.00 72.69 298 ASP A O 1
ATOM 2230 N N . ILE A 1 299 ? -10.237 -19.727 -1.988 1.00 73.38 299 ILE A N 1
ATOM 2231 C CA . ILE A 1 299 ? -11.470 -18.931 -1.853 1.00 73.38 299 ILE A CA 1
ATOM 2232 C C . ILE A 1 299 ? -11.530 -18.210 -0.497 1.00 73.38 299 ILE A C 1
ATOM 2234 O O . ILE A 1 299 ? -11.987 -17.070 -0.425 1.00 73.38 299 ILE A O 1
ATOM 2238 N N . ALA A 1 300 ? -11.043 -18.837 0.579 1.00 75.75 300 ALA A N 1
ATOM 2239 C CA . ALA A 1 300 ? -11.027 -18.220 1.902 1.00 75.75 300 ALA A CA 1
ATOM 2240 C C . ALA A 1 300 ? -10.135 -16.970 1.927 1.00 75.75 300 ALA A C 1
ATOM 2242 O O . ALA A 1 300 ? -10.527 -15.942 2.482 1.00 75.75 300 ALA A O 1
ATOM 2243 N N . LYS A 1 301 ? -8.976 -17.028 1.264 1.00 76.56 301 LYS A N 1
ATOM 2244 C CA . LYS A 1 301 ? -8.082 -15.884 1.102 1.00 76.56 301 LYS A CA 1
ATOM 2245 C C . LYS A 1 301 ? -8.690 -14.793 0.218 1.00 76.56 301 LYS A C 1
ATOM 2247 O O . LYS A 1 301 ? -8.542 -13.617 0.536 1.00 76.56 301 LYS A O 1
ATOM 2252 N N . ILE A 1 302 ? -9.427 -15.150 -0.837 1.00 78.31 302 ILE A N 1
ATOM 2253 C CA . ILE A 1 302 ? -10.150 -14.169 -1.668 1.00 78.31 302 ILE A CA 1
ATOM 2254 C C . ILE A 1 302 ? -11.227 -13.450 -0.845 1.00 78.31 302 ILE A C 1
ATOM 2256 O O . ILE A 1 302 ? -11.322 -12.229 -0.914 1.00 78.31 302 ILE A O 1
ATOM 2260 N N . HIS A 1 303 ? -11.985 -14.169 -0.011 1.00 78.19 303 HIS A N 1
ATOM 2261 C CA . HIS A 1 303 ? -12.978 -13.554 0.879 1.00 78.19 303 HIS A CA 1
ATOM 2262 C C . HIS A 1 303 ? -12.350 -12.597 1.901 1.00 78.19 303 HIS A C 1
ATOM 2264 O O . HIS A 1 303 ? -12.949 -11.584 2.260 1.00 78.19 303 HIS A O 1
ATOM 2270 N N . GLU A 1 304 ? -11.151 -12.910 2.391 1.00 76.44 304 GLU A N 1
ATOM 2271 C CA . GLU A 1 304 ? -10.389 -12.018 3.267 1.00 76.44 304 GLU A CA 1
ATOM 2272 C C . GLU A 1 304 ? -9.981 -10.733 2.536 1.00 76.44 304 GLU A C 1
ATOM 2274 O O . GLU A 1 304 ? -10.206 -9.641 3.057 1.00 76.44 304 GLU A O 1
ATOM 2279 N N . ILE A 1 305 ? -9.474 -10.853 1.303 1.00 77.69 305 ILE A N 1
ATOM 2280 C CA . ILE A 1 305 ? -9.140 -9.705 0.450 1.00 77.69 305 ILE A CA 1
ATOM 2281 C C . ILE A 1 305 ? -10.386 -8.844 0.211 1.00 77.69 305 ILE A C 1
ATOM 2283 O O . ILE A 1 305 ? -10.349 -7.645 0.475 1.00 77.69 305 ILE A O 1
ATOM 2287 N N . THR A 1 306 ? -11.516 -9.433 -0.197 1.00 76.25 306 THR A N 1
ATOM 2288 C CA . THR A 1 306 ? -12.747 -8.667 -0.457 1.00 76.25 306 THR A CA 1
ATOM 2289 C C . THR A 1 306 ? -13.302 -8.004 0.800 1.00 76.25 306 THR A C 1
ATOM 2291 O O . THR A 1 306 ? -13.825 -6.900 0.721 1.00 76.25 306 THR A O 1
ATOM 2294 N N . ARG A 1 307 ? -13.161 -8.632 1.975 1.00 72.94 307 ARG A N 1
ATOM 2295 C CA . ARG A 1 307 ? -13.552 -8.022 3.256 1.00 72.94 307 ARG A CA 1
ATOM 2296 C C . ARG A 1 307 ? -12.711 -6.799 3.588 1.00 72.94 307 ARG A C 1
ATOM 2298 O O . ARG A 1 307 ? -13.244 -5.800 4.055 1.00 72.94 307 ARG A O 1
ATOM 2305 N N . ILE A 1 308 ? -11.407 -6.873 3.349 1.00 75.06 308 ILE A N 1
ATOM 2306 C CA . ILE A 1 308 ? -10.502 -5.743 3.571 1.00 75.06 308 ILE A CA 1
ATOM 2307 C C . ILE A 1 308 ? -10.801 -4.625 2.568 1.00 75.06 308 ILE A C 1
ATOM 2309 O O . ILE A 1 308 ? -10.839 -3.459 2.949 1.00 75.06 308 ILE A O 1
ATOM 2313 N N . MET A 1 309 ? -11.088 -4.971 1.313 1.00 75.81 309 MET A N 1
ATOM 2314 C CA . MET A 1 309 ? -11.497 -4.003 0.295 1.00 75.81 309 MET A CA 1
ATOM 2315 C C . MET A 1 309 ? -12.809 -3.297 0.660 1.00 75.81 309 MET A C 1
ATOM 2317 O O . MET A 1 309 ? -12.880 -2.076 0.562 1.00 75.81 309 MET A O 1
ATOM 2321 N N . ASP A 1 310 ? -13.812 -4.033 1.137 1.00 73.56 310 ASP A N 1
ATOM 2322 C CA . ASP A 1 310 ? -15.105 -3.478 1.557 1.00 73.56 310 ASP A CA 1
ATOM 2323 C C . ASP A 1 310 ? -14.960 -2.536 2.767 1.00 73.56 310 ASP A C 1
ATOM 2325 O O . ASP A 1 310 ? -15.406 -1.390 2.737 1.00 73.56 310 ASP A O 1
ATOM 2329 N N . VAL A 1 311 ? -14.219 -2.953 3.802 1.00 69.19 311 VAL A N 1
ATOM 2330 C CA . VAL A 1 311 ? -13.964 -2.120 4.997 1.00 69.19 311 VAL A CA 1
ATOM 2331 C C . VAL A 1 311 ? -13.215 -0.829 4.653 1.00 69.19 311 VAL A C 1
ATOM 2333 O O . VAL A 1 311 ? -13.472 0.221 5.248 1.00 69.19 311 VAL A O 1
ATOM 2336 N N . ASN A 1 312 ? -12.301 -0.890 3.685 1.00 69.75 312 ASN A N 1
ATOM 2337 C CA . ASN A 1 312 ? -11.544 0.272 3.231 1.00 69.75 312 ASN A CA 1
ATOM 2338 C C . ASN A 1 312 ? -12.290 1.107 2.171 1.00 69.75 312 ASN A C 1
ATOM 2340 O O . ASN A 1 312 ? -11.753 2.117 1.726 1.00 69.75 312 ASN A O 1
ATOM 2344 N N . GLY A 1 313 ? -13.527 0.746 1.804 1.00 67.62 313 GLY A N 1
ATOM 2345 C CA . GLY A 1 313 ? -14.368 1.526 0.890 1.00 67.62 313 GLY A CA 1
ATOM 2346 C C . GLY A 1 313 ? -13.919 1.463 -0.571 1.00 67.62 313 GLY A C 1
ATOM 2347 O O . GLY A 1 313 ? -14.017 2.454 -1.293 1.00 67.62 313 GLY A O 1
ATOM 2348 N N . CYS A 1 314 ? -13.390 0.318 -0.999 1.00 69.69 314 CYS A N 1
ATOM 2349 C CA . CYS A 1 314 ? -12.942 0.114 -2.369 1.00 69.69 314 CYS A CA 1
ATOM 2350 C C . CYS A 1 314 ? -14.113 0.177 -3.370 1.00 69.69 314 CYS A C 1
ATOM 2352 O O . CYS A 1 314 ? -15.258 -0.129 -3.035 1.00 69.69 314 CYS A O 1
ATOM 2354 N N . VAL A 1 315 ? -13.830 0.566 -4.616 1.00 67.75 315 VAL A N 1
ATOM 2355 C CA . VAL A 1 315 ? -14.836 0.607 -5.690 1.00 67.75 315 VAL A CA 1
ATOM 2356 C C . VAL A 1 315 ? -15.347 -0.799 -6.025 1.00 67.75 315 VAL A C 1
ATOM 2358 O O . VAL A 1 315 ? -14.678 -1.795 -5.757 1.00 67.75 315 VAL A O 1
ATOM 2361 N N . SER A 1 316 ? -16.532 -0.897 -6.635 1.00 67.25 316 SER A N 1
ATOM 2362 C CA . SER A 1 316 ? -17.178 -2.182 -6.952 1.00 67.25 316 SER A CA 1
ATOM 2363 C C . SER A 1 316 ? -16.396 -3.052 -7.940 1.00 67.25 316 SER A C 1
ATOM 2365 O O . SER A 1 316 ? -16.590 -4.264 -7.976 1.00 67.25 316 SER A O 1
ATOM 2367 N N . GLU A 1 317 ? -15.520 -2.449 -8.741 1.00 72.81 317 GLU A N 1
ATOM 2368 C CA . GLU A 1 317 ? -14.731 -3.128 -9.764 1.00 72.81 317 GLU A CA 1
ATOM 2369 C C . GLU A 1 317 ? -13.250 -2.837 -9.555 1.00 72.81 317 GLU A C 1
ATOM 2371 O O . GLU A 1 317 ? -12.826 -1.684 -9.555 1.00 72.81 317 GLU A O 1
ATOM 2376 N N . ASN A 1 318 ? -12.457 -3.894 -9.389 1.00 70.56 318 ASN A N 1
ATOM 2377 C CA . ASN A 1 318 ? -11.028 -3.786 -9.135 1.00 70.56 318 ASN A CA 1
ATOM 2378 C C . ASN A 1 318 ? -10.251 -4.626 -10.130 1.00 70.56 318 ASN A C 1
ATOM 2380 O O . ASN A 1 318 ? -10.638 -5.752 -10.441 1.00 70.56 318 ASN A O 1
ATOM 2384 N N . LEU A 1 319 ? -9.133 -4.078 -10.597 1.00 75.44 319 LEU A N 1
ATOM 2385 C CA . LEU A 1 319 ? -8.227 -4.774 -11.493 1.00 75.44 319 LEU A CA 1
ATOM 2386 C C . LEU A 1 319 ? -7.025 -5.295 -10.712 1.00 75.44 319 LEU A C 1
ATOM 2388 O O . LEU A 1 319 ? -6.471 -4.604 -9.859 1.00 75.44 319 LEU A O 1
ATOM 2392 N N . TRP A 1 320 ? -6.633 -6.531 -10.998 1.00 72.88 320 TRP A N 1
ATOM 2393 C CA . TRP A 1 320 ? -5.504 -7.174 -10.339 1.00 72.88 320 TRP A CA 1
ATOM 2394 C C . TRP A 1 320 ? -4.277 -7.098 -11.234 1.00 72.88 320 TRP A C 1
ATOM 2396 O O . TRP A 1 320 ? -4.287 -7.590 -12.363 1.00 72.88 320 TRP A O 1
ATOM 2406 N N . LEU A 1 321 ? -3.207 -6.513 -10.703 1.00 75.69 321 LEU A N 1
ATOM 2407 C CA . LEU A 1 321 ? -1.891 -6.567 -11.319 1.00 75.69 321 LEU A CA 1
ATOM 2408 C C . LEU A 1 321 ? -1.171 -7.801 -10.778 1.00 75.69 321 LEU A C 1
ATOM 2410 O O . LEU A 1 321 ? -0.787 -7.846 -9.612 1.00 75.69 321 LEU A O 1
ATOM 2414 N N . GLN A 1 322 ? -1.040 -8.817 -11.623 1.00 73.06 322 GLN A N 1
ATOM 2415 C CA . GLN A 1 322 ? -0.511 -10.122 -11.242 1.00 73.06 322 GLN A CA 1
ATOM 2416 C C . GLN A 1 322 ? 0.515 -10.609 -12.258 1.00 73.06 322 GLN A C 1
ATOM 2418 O O . GLN A 1 322 ? 0.386 -10.361 -13.459 1.00 73.06 322 GLN A O 1
ATOM 2423 N N . ASP A 1 323 ? 1.540 -11.307 -11.772 1.00 75.94 323 ASP A N 1
ATOM 2424 C CA . ASP A 1 323 ? 2.439 -12.032 -12.662 1.00 75.94 323 ASP A CA 1
ATOM 2425 C C . ASP A 1 323 ? 1.751 -13.287 -13.242 1.00 75.94 323 ASP A C 1
ATOM 2427 O O . ASP A 1 323 ? 0.663 -13.697 -12.826 1.00 75.94 323 ASP A O 1
ATOM 2431 N N . ILE A 1 324 ? 2.388 -13.913 -14.233 1.00 78.06 324 ILE A N 1
ATOM 2432 C CA . ILE A 1 324 ? 1.836 -15.099 -14.903 1.00 78.06 324 ILE A CA 1
ATOM 2433 C C . ILE A 1 324 ? 1.642 -16.265 -13.922 1.00 78.06 324 ILE A C 1
ATOM 2435 O O . ILE A 1 324 ? 0.670 -17.007 -14.041 1.00 78.06 324 ILE A O 1
ATOM 2439 N N . PHE A 1 325 ? 2.535 -16.428 -12.948 1.00 72.81 325 PHE A N 1
ATOM 2440 C CA . PHE A 1 325 ? 2.463 -17.514 -11.975 1.00 72.81 325 PHE A CA 1
ATOM 2441 C C . PHE A 1 325 ? 1.322 -17.302 -10.971 1.00 72.81 325 PHE A C 1
ATOM 2443 O O . PHE A 1 325 ? 0.609 -18.240 -10.627 1.00 72.81 325 PHE A O 1
ATOM 2450 N N . GLN A 1 326 ? 1.103 -16.067 -10.532 1.00 73.06 326 GLN A N 1
ATOM 2451 C CA . GLN A 1 326 ? -0.016 -15.668 -9.689 1.00 73.06 326 GLN A CA 1
ATOM 2452 C C . GLN A 1 326 ? -1.345 -15.868 -10.415 1.00 73.06 326 GLN A C 1
ATOM 2454 O O . GLN A 1 326 ? -2.268 -16.423 -9.824 1.00 73.06 326 GLN A O 1
ATOM 2459 N N . ASN A 1 327 ? -1.411 -15.523 -11.703 1.00 77.62 327 ASN A N 1
ATOM 2460 C CA . ASN A 1 327 ? -2.597 -15.757 -12.525 1.00 77.62 327 ASN A CA 1
ATOM 2461 C C . ASN A 1 327 ? -2.894 -17.254 -12.710 1.00 77.62 327 ASN A C 1
ATOM 2463 O O . ASN A 1 327 ? -4.043 -17.684 -12.609 1.00 77.62 327 ASN A O 1
ATOM 2467 N N . GLN A 1 328 ? -1.856 -18.068 -12.923 1.00 78.44 328 GLN A N 1
ATOM 2468 C CA . GLN A 1 328 ? -1.988 -19.527 -12.956 1.00 78.44 328 GLN A CA 1
ATOM 2469 C C . GLN A 1 328 ? -2.491 -20.066 -11.616 1.00 78.44 328 GLN A C 1
ATOM 2471 O O . GLN A 1 328 ? -3.456 -20.815 -11.591 1.00 78.44 328 GLN A O 1
ATOM 2476 N N . ASN A 1 329 ? -1.919 -19.616 -10.501 1.00 76.75 329 ASN A N 1
ATOM 2477 C CA . ASN A 1 329 ? -2.327 -20.043 -9.166 1.00 76.75 329 ASN A CA 1
ATOM 2478 C C . ASN A 1 329 ? -3.767 -19.612 -8.814 1.00 76.75 329 ASN A C 1
ATOM 2480 O O . ASN A 1 329 ? -4.502 -20.380 -8.199 1.00 76.75 329 ASN A O 1
ATOM 2484 N N . PHE A 1 330 ? -4.195 -18.412 -9.225 1.00 75.62 330 PHE A N 1
ATOM 2485 C CA . PHE A 1 330 ? -5.589 -17.965 -9.104 1.00 75.62 330 PHE A CA 1
ATOM 2486 C C . PHE A 1 330 ? -6.528 -18.855 -9.923 1.00 75.62 330 PHE A C 1
ATOM 2488 O O . PHE A 1 330 ? -7.551 -19.314 -9.416 1.00 75.62 330 PHE A O 1
ATOM 2495 N N . SER A 1 331 ? -6.156 -19.128 -11.175 1.00 75.06 331 SER A N 1
ATOM 2496 C CA . SER A 1 331 ? -6.926 -19.990 -12.070 1.00 75.06 331 SER A CA 1
ATOM 2497 C C . SER A 1 331 ? -7.039 -21.404 -11.500 1.00 75.06 331 SER A C 1
ATOM 2499 O O . SER A 1 331 ? -8.145 -21.916 -11.358 1.00 75.06 331 SER A O 1
ATOM 2501 N N . ASP A 1 332 ? -5.927 -22.014 -11.097 1.00 75.00 332 ASP A N 1
ATOM 2502 C CA . ASP A 1 332 ? -5.888 -23.361 -10.527 1.00 75.00 332 ASP A CA 1
ATOM 2503 C C . ASP A 1 332 ? -6.697 -23.448 -9.224 1.00 75.00 332 ASP A C 1
ATOM 2505 O O . ASP A 1 332 ? -7.457 -24.400 -9.037 1.00 75.00 332 ASP A O 1
ATOM 2509 N N . GLY A 1 333 ? -6.609 -22.434 -8.354 1.00 72.56 333 GLY A N 1
ATOM 2510 C CA . GLY A 1 333 ? -7.417 -22.337 -7.136 1.00 72.56 333 GLY A CA 1
ATOM 2511 C C . GLY A 1 333 ? -8.921 -22.242 -7.417 1.00 72.56 333 GLY A C 1
ATOM 2512 O O . GLY A 1 333 ? -9.719 -22.906 -6.752 1.00 72.56 333 GLY A O 1
ATOM 2513 N N . LEU A 1 334 ? -9.317 -21.472 -8.437 1.00 72.38 334 LEU A N 1
ATOM 2514 C CA . LEU A 1 334 ? -10.712 -21.344 -8.862 1.00 72.38 334 LEU A CA 1
ATOM 2515 C C . LEU A 1 334 ? -11.228 -22.637 -9.509 1.00 72.38 334 LEU A C 1
ATOM 2517 O O . LEU A 1 334 ? -12.318 -23.099 -9.178 1.00 72.38 334 LEU A O 1
ATOM 2521 N N . PHE A 1 335 ? -10.453 -23.258 -10.400 1.00 69.19 335 PHE A N 1
ATOM 2522 C CA . PHE A 1 335 ? -10.850 -24.489 -11.090 1.00 69.19 335 PHE A CA 1
ATOM 2523 C C . PHE A 1 335 ? -10.842 -25.718 -10.174 1.00 69.19 335 PHE A C 1
ATOM 2525 O O . PHE A 1 335 ? -11.663 -26.614 -10.366 1.00 69.19 335 PHE A O 1
ATOM 2532 N N . ALA A 1 336 ? -10.010 -25.746 -9.128 1.00 69.00 336 ALA A N 1
ATOM 2533 C CA . ALA A 1 336 ? -10.065 -26.782 -8.097 1.00 69.00 336 ALA A CA 1
ATOM 2534 C C . ALA A 1 336 ? -11.407 -26.796 -7.335 1.00 69.00 336 ALA A C 1
ATOM 2536 O O . ALA A 1 336 ? -11.850 -27.857 -6.894 1.00 69.00 336 ALA A O 1
ATOM 2537 N N . ALA A 1 337 ? -12.085 -25.647 -7.217 1.00 64.94 337 ALA A N 1
ATOM 2538 C CA . ALA A 1 337 ? -13.424 -25.554 -6.629 1.00 64.94 337 ALA A CA 1
ATOM 2539 C C . ALA A 1 337 ? -14.542 -26.050 -7.567 1.00 64.94 337 ALA A C 1
ATOM 2541 O O . ALA A 1 337 ? -15.647 -26.343 -7.107 1.00 64.94 337 ALA A O 1
ATOM 2542 N N . TYR A 1 338 ? -14.246 -26.211 -8.861 1.00 64.81 338 TYR A N 1
ATOM 2543 C CA . TYR A 1 338 ? -15.150 -26.767 -9.869 1.00 64.81 338 TYR A CA 1
ATOM 2544 C C . TYR A 1 338 ? -14.576 -28.067 -10.462 1.00 64.81 338 TYR A C 1
ATOM 2546 O O . TYR A 1 338 ? -14.287 -28.129 -11.660 1.00 64.81 338 TYR A O 1
ATOM 2554 N N . PRO A 1 33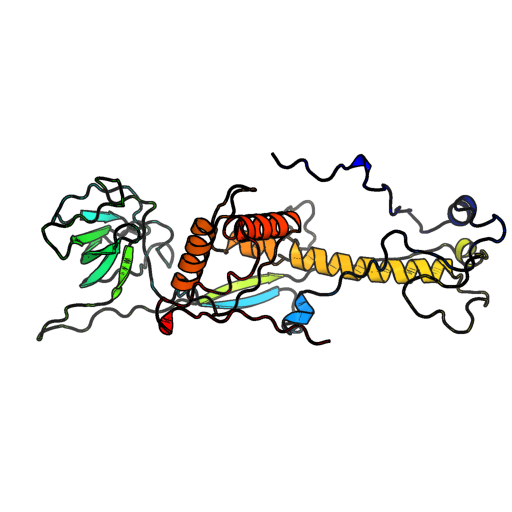9 ? -14.447 -29.146 -9.660 1.00 56.53 339 PRO A N 1
ATOM 2555 C CA . PRO A 1 339 ? -13.767 -30.384 -10.059 1.00 56.53 339 PRO A CA 1
ATOM 2556 C C . PRO A 1 339 ? -14.424 -31.124 -11.238 1.00 56.53 339 PRO A C 1
ATOM 2558 O O . PRO A 1 339 ? -13.859 -32.089 -11.744 1.00 56.53 339 PRO A O 1
ATOM 2561 N N . ALA A 1 340 ? -15.605 -30.687 -11.686 1.00 52.72 340 ALA A N 1
ATOM 2562 C CA . ALA A 1 340 ? -16.343 -31.276 -12.799 1.00 52.72 340 ALA A CA 1
ATOM 2563 C C . ALA A 1 340 ? -16.320 -30.444 -14.099 1.00 52.72 340 ALA A C 1
ATOM 2565 O O . ALA A 1 340 ? -17.022 -30.803 -15.041 1.00 52.72 340 ALA A O 1
ATOM 2566 N N . GLY A 1 341 ? -15.534 -29.361 -14.184 1.00 45.66 341 GLY A N 1
ATOM 2567 C CA . GLY A 1 341 ? -15.582 -28.461 -15.342 1.00 45.66 341 GLY A CA 1
ATOM 2568 C C . GLY A 1 341 ? -16.930 -27.729 -15.450 1.00 45.66 341 GLY A C 1
ATOM 2569 O O . GLY A 1 341 ? -17.883 -28.009 -14.730 1.00 45.66 341 GLY A O 1
ATOM 2570 N N . ALA A 1 342 ? -17.001 -26.710 -16.296 1.00 48.84 342 ALA A N 1
ATOM 2571 C CA . ALA A 1 342 ? -18.125 -25.781 -16.349 1.00 48.84 342 ALA A CA 1
ATOM 2572 C C . ALA A 1 342 ? -19.510 -26.441 -16.572 1.00 48.84 342 ALA A C 1
ATOM 2574 O O . ALA A 1 342 ? -19.665 -27.338 -17.395 1.00 48.84 342 ALA A O 1
ATOM 2575 N N . TRP A 1 343 ? -20.516 -25.874 -15.891 1.00 44.31 343 TRP A N 1
ATOM 2576 C CA . TRP A 1 343 ? -21.967 -26.048 -16.063 1.00 44.31 343 TRP A CA 1
ATOM 2577 C C . TRP A 1 343 ? -22.549 -27.450 -15.803 1.00 44.31 343 TRP A C 1
ATOM 2579 O O . TRP A 1 343 ? -22.756 -28.256 -16.710 1.00 44.31 343 TRP A O 1
ATOM 2589 N N . VAL A 1 344 ? -22.970 -27.697 -14.557 1.00 46.69 344 VAL A N 1
ATOM 2590 C CA . VAL A 1 344 ? -23.934 -28.768 -14.265 1.00 46.69 344 VAL A CA 1
ATOM 2591 C C . VAL A 1 344 ? -25.325 -28.274 -14.668 1.00 46.69 344 VAL A C 1
ATOM 2593 O O . VAL A 1 344 ? -26.005 -27.586 -13.908 1.00 46.69 344 VAL A O 1
ATOM 2596 N N . TRP A 1 345 ? -25.764 -28.615 -15.880 1.00 38.41 345 TRP A N 1
ATOM 2597 C CA . TRP A 1 345 ? -27.159 -28.429 -16.275 1.00 38.41 345 TRP A CA 1
ATOM 2598 C C . TRP A 1 345 ? -28.026 -29.351 -15.405 1.00 38.41 345 TRP A C 1
ATOM 2600 O O . TRP A 1 345 ? -28.036 -30.562 -15.610 1.00 38.41 345 TRP A O 1
ATOM 2610 N N . GLY A 1 346 ? -28.717 -28.785 -14.408 1.00 48.78 346 GLY A N 1
ATOM 2611 C CA . GLY A 1 346 ? -29.679 -29.531 -13.585 1.00 48.78 346 GLY A CA 1
ATOM 2612 C C . GLY A 1 346 ? -29.655 -29.303 -12.070 1.00 48.78 346 GLY A C 1
ATOM 2613 O O . GLY A 1 346 ? -30.410 -29.978 -11.384 1.00 48.78 346 GLY A O 1
ATOM 2614 N N . SER A 1 347 ? -28.863 -28.375 -11.514 1.00 43.97 347 SER A N 1
ATOM 2615 C CA . SER A 1 347 ? -28.946 -28.049 -10.070 1.00 43.97 347 SER A CA 1
ATOM 2616 C C . SER A 1 347 ? -29.939 -26.925 -9.720 1.00 43.97 347 SER A C 1
ATOM 2618 O O . SER A 1 347 ? -30.006 -26.504 -8.563 1.00 43.97 347 SER A O 1
ATOM 2620 N N . ASN A 1 348 ? -30.756 -26.478 -10.683 1.00 42.88 348 ASN A N 1
ATOM 2621 C CA . ASN A 1 348 ? -31.818 -25.476 -10.500 1.00 42.88 348 ASN A CA 1
ATOM 2622 C C . ASN A 1 348 ? -33.060 -26.030 -9.769 1.00 42.88 348 ASN A C 1
ATOM 2624 O O . ASN A 1 348 ? -34.184 -25.861 -10.228 1.00 42.88 348 ASN A O 1
ATOM 2628 N N . GLU A 1 349 ? -32.877 -26.653 -8.606 1.00 45.31 349 GLU A N 1
ATOM 2629 C CA . GLU A 1 349 ? -33.983 -26.895 -7.661 1.00 45.31 349 GLU A CA 1
ATOM 2630 C C . GLU A 1 349 ? -33.863 -26.062 -6.378 1.00 45.31 349 GLU A C 1
ATOM 2632 O O . GLU A 1 349 ? -34.628 -26.243 -5.432 1.00 45.31 349 GLU A O 1
ATOM 2637 N N . LYS A 1 350 ? -32.933 -25.102 -6.323 1.00 44.50 350 LYS A N 1
ATOM 2638 C CA . LYS A 1 350 ? -32.845 -24.153 -5.210 1.00 44.50 350 LYS A CA 1
ATOM 2639 C C . LYS A 1 350 ? -33.010 -22.728 -5.721 1.00 44.50 350 LYS A C 1
ATOM 2641 O O . LYS A 1 350 ? -32.086 -22.207 -6.320 1.00 44.50 350 LYS A O 1
ATOM 2646 N N . SER A 1 351 ? -34.201 -22.183 -5.451 1.00 46.53 351 SER A N 1
ATOM 2647 C CA . SER A 1 351 ? -34.607 -20.769 -5.360 1.00 46.53 351 SER A CA 1
ATOM 2648 C C . SER A 1 351 ? -33.962 -19.759 -6.324 1.00 46.53 351 SER A C 1
ATOM 2650 O O . SER A 1 351 ? -32.750 -19.570 -6.353 1.00 46.53 351 SER A O 1
ATOM 2652 N N . GLU A 1 352 ? -34.817 -19.011 -7.020 1.00 40.12 352 GLU A N 1
ATOM 2653 C CA . GLU A 1 352 ? -34.513 -17.952 -7.999 1.00 40.12 352 GLU A CA 1
ATOM 2654 C C . GLU A 1 352 ? -33.526 -16.866 -7.503 1.00 40.12 352 GLU A C 1
ATOM 2656 O O . GLU A 1 352 ? -32.880 -16.208 -8.313 1.00 40.12 352 GLU A O 1
ATOM 2661 N N . GLU A 1 353 ? -33.326 -16.720 -6.188 1.00 43.81 353 GLU A N 1
ATOM 2662 C CA . GLU A 1 353 ? -32.375 -15.769 -5.584 1.00 43.81 353 GLU A CA 1
ATOM 2663 C C . GLU A 1 353 ? -30.888 -16.173 -5.690 1.00 43.81 353 GLU A C 1
ATOM 2665 O O . GLU A 1 353 ? -30.018 -15.344 -5.432 1.00 43.81 353 GLU A O 1
ATOM 2670 N N . ALA A 1 354 ? -30.559 -17.415 -6.072 1.00 42.75 354 ALA A N 1
ATOM 2671 C CA . ALA A 1 354 ? -29.171 -17.907 -6.125 1.00 42.75 354 ALA A CA 1
ATOM 2672 C C . ALA A 1 354 ? -28.509 -17.839 -7.520 1.00 42.75 354 ALA A C 1
ATOM 2674 O O . ALA A 1 354 ? -27.344 -18.215 -7.674 1.00 42.75 354 ALA A O 1
ATOM 2675 N N . ALA A 1 355 ? -29.219 -17.366 -8.548 1.00 42.69 355 ALA A N 1
ATOM 2676 C CA . ALA A 1 355 ? -28.710 -17.294 -9.917 1.00 42.69 355 ALA A CA 1
ATOM 2677 C C . ALA A 1 355 ? -27.861 -16.026 -10.149 1.00 42.69 355 ALA A C 1
ATOM 2679 O O . ALA A 1 355 ? -28.293 -15.075 -10.800 1.00 42.69 355 ALA A O 1
ATOM 2680 N N . ILE A 1 356 ? -26.631 -16.000 -9.624 1.00 43.16 356 ILE A N 1
ATOM 2681 C CA . ILE A 1 356 ? -25.660 -14.938 -9.932 1.00 43.16 356 ILE A CA 1
ATOM 2682 C C . ILE A 1 356 ? -25.043 -15.211 -11.310 1.00 43.16 356 ILE A C 1
ATOM 2684 O O . ILE A 1 356 ? -24.272 -16.147 -11.519 1.00 43.16 356 ILE A O 1
ATOM 2688 N N . ASN A 1 357 ? -25.433 -14.376 -12.267 1.00 39.44 357 ASN A N 1
ATOM 2689 C CA . ASN A 1 357 ? -25.146 -14.483 -13.690 1.00 39.44 357 ASN A CA 1
ATOM 2690 C C . ASN A 1 357 ? -23.769 -13.866 -14.024 1.00 39.44 357 ASN A C 1
ATOM 2692 O O . ASN A 1 357 ? -23.692 -12.730 -14.484 1.00 39.44 357 ASN A O 1
ATOM 2696 N N . TYR A 1 358 ? -22.669 -14.593 -13.798 1.00 34.91 358 TYR A N 1
ATOM 2697 C CA . TYR A 1 358 ? -21.355 -14.220 -14.347 1.00 34.91 358 TYR A CA 1
ATOM 2698 C C . TYR A 1 358 ? -21.203 -14.783 -15.765 1.00 34.91 358 TYR A C 1
ATOM 2700 O O . TYR A 1 358 ? -20.700 -15.886 -15.967 1.00 34.91 358 TYR A O 1
ATOM 2708 N N . GLY A 1 359 ? -21.670 -14.024 -16.758 1.00 31.14 359 GLY A N 1
ATOM 2709 C CA . GLY A 1 359 ? -21.529 -14.354 -18.176 1.00 31.14 359 GLY A CA 1
ATOM 2710 C C . GLY A 1 359 ? -20.667 -13.335 -18.919 1.00 31.14 359 GLY A C 1
ATOM 2711 O O . GLY A 1 359 ? -21.157 -12.272 -19.291 1.00 31.14 359 GLY A O 1
ATOM 2712 N N . CYS A 1 360 ? -19.408 -13.676 -19.205 1.00 31.66 360 CYS A N 1
ATOM 2713 C CA . CYS A 1 360 ? -18.626 -12.998 -20.240 1.00 31.66 360 CYS A CA 1
ATOM 2714 C C . CYS A 1 360 ? -19.118 -13.474 -21.615 1.00 31.66 360 CYS A C 1
ATOM 2716 O O . CYS A 1 360 ? -19.010 -14.652 -21.954 1.00 31.66 360 CYS A O 1
ATOM 2718 N N . LYS A 1 361 ? -19.675 -12.558 -22.409 1.00 26.66 361 LYS A N 1
ATOM 2719 C CA . LYS A 1 361 ? -20.110 -12.806 -23.788 1.00 26.66 361 LYS A CA 1
ATOM 2720 C C . LYS A 1 361 ? -18.892 -12.703 -24.718 1.00 26.66 361 LYS A C 1
ATOM 2722 O O . LYS A 1 361 ? -18.345 -11.615 -24.866 1.00 26.66 361 LYS A O 1
ATOM 2727 N N . SER A 1 362 ? -18.466 -13.796 -25.358 1.00 25.72 362 SER A N 1
ATOM 2728 C CA . SER A 1 362 ? -17.551 -13.704 -26.505 1.00 25.72 362 SER A CA 1
ATOM 2729 C C . SER A 1 362 ? -18.363 -13.326 -27.743 1.00 25.72 362 SER A C 1
ATOM 2731 O O . SER A 1 362 ? -19.254 -14.078 -28.142 1.00 25.72 362 SER A O 1
ATOM 2733 N N . ASN A 1 363 ? -18.070 -12.179 -28.350 1.00 25.64 363 ASN A N 1
ATOM 2734 C CA . ASN A 1 363 ? -18.534 -11.904 -29.704 1.00 25.64 363 ASN A CA 1
ATOM 2735 C C . ASN A 1 363 ? -17.607 -12.612 -30.698 1.00 25.64 363 ASN A C 1
ATOM 2737 O O . ASN A 1 363 ? -16.386 -12.560 -30.557 1.00 25.64 363 ASN A O 1
ATOM 2741 N N . SER A 1 364 ? -18.232 -13.279 -31.666 1.00 30.25 364 SER A N 1
ATOM 2742 C CA . SER A 1 364 ? -17.645 -13.690 -32.943 1.00 30.25 364 SER A CA 1
ATOM 2743 C C . SER A 1 364 ? -17.138 -12.504 -33.748 1.00 30.25 364 SER A C 1
ATOM 2745 O O . SER A 1 364 ? -17.868 -11.481 -33.729 1.00 30.25 364 SER A O 1
#

pLDDT: mean 72.21, std 15.99, range [25.64, 95.94]

Secondary structure (DSSP, 8-state):
------GGGS-S-S----TTSB-HHHHHHT---S-SS-SS---TTS------TGGGGT------SSEEEEEEE---SS-EEEBSS-EE--TT--EEEEBPGGG-BTTTTB-S--TT-EEEETTT--EEEEEEEEEEETTEEEEEEEESSTT---PPTT-SEE-TTSEEEEEES----TTPPP-PPP---EEEEEEE---------B-HHHHTS-----S-SSS---TTTTSTT--HHHHHHHHHHHHHHHHHHHHHHHH------TTT--SS------HHHHHHHHSPP----TT---HHHHHHHHHHHHHTT--S-------HHHHHHHHHHHHHT-TT-S--TT-TTS-GGG----------

Sequence (364 aa):
MALGIPTSNILQPGNISIAGGVTRQLVSDLQLLTPQYYKNYVEKYGSEDFTWWLATYAGMEEVKNRDYFWFENRGKLITGIQSAANVAASAGATITLTLAAGYHYNSGTQAPLRPGETVRVASTNVEGQILAITGTTPNAFTFTVRPKISTESLASAGSGSFLATDTLIFGGIMDAGEASNTNQPMIQLDEKYTNTITEMRETFSATDLAEMTEVYYTGGFSGDVPAGGAQAGTSLFTLKGLVKSNIRFKDDVEMKLMRGNIVNNSGLSTSTSVGSEGIIPKVLADGETVGYTPGNLDIAKIHEITRIMDVNGCVSENLWLQDIFQNQNFSDGLFAAYPAGAWVWGSNEKSEEAAINYGCKSNS